Protein AF-A0A9N9C935-F1 (afdb_monomer_lite)

Secondary structure (DSSP, 8-state):
-------GGGPPPPS--TTS------------GGGS-TT------SSPPS---SSHHHHHHHHHTT---PPTT--HHHHHHHHHHS-SSGGGSTT-SHHHHHHHHHTSGGGTT--TTTTTTS-PPP----PPPPPPTTTT---THHHHHHHTT-------------TTS--TT-THHHH---TTS---HHHHHHHHHHHHH-GGGGGGS-TTPPEEEEEEEEEEETTEEEEEEEEEESSSEEEEEETTTTEEEEEEE--TT-EEEE-SSSEEEEEETTEEEEEE-TTS-HHHHHHHHHHHHHHHHTT--

Radius of gyration: 25.23 Å; chains: 1; bounding box: 83×52×58 Å

Organism: NCBI:txid144538

Foldseek 3Di:
DDDDDDDCVVPDDWDDDPPPDGDPDDPDADDDLLPDQLRHHDDDDDPRRQFDDPHDVSSSVCLQVVRGDDDPPDDPLVVVLVVLQSDNPPCSRQLHPPPVSVVSNCPRPVNPPPPPVCNVVDDDDDDDPDDDDDDDPVVPPPPPVVVVVVVVPDDDDDDDDDDDDDPPPDQLPPPCVQVPPDDPPDDDPVLVVQVVVCCVPPVLCCVVDDPRKGFPDWDWKFWDDPPDTDIWIWTDILRQKIWTHDPVVSGTPDMDGDDLPWAWADPFLFWIWIDDPVDIIIIGHPVSNVVVVRVVNVVSNCVNRVPPD

pLDDT: mean 70.43, std 21.76, range [27.31, 97.75]

Sequence (309 aa):
MHIKVTDFGTAKILGKNVDGETDDRANSFVGTAEYVSPELLKEKAACRPPFKGGNEYMTFQKIVHLDYNFPEGFPPVAKDLVKKLLVLNPAERLGAGGKAGVQQLKSHPFFDGVQWDTLWQQTAPRLLPYLPPKPHEEELRADTSIYEKKISSVSVDNGNSPVTSGLEARDPFRLESWASTDGSEKIDPVRAGKLEEQKRTSAQWLPFLLRSELILRTGPINKRKGFFSKRRLLILTDFPRLIYVDQEKMTQKGEIYWSSRMVVELKNKKHFFVHTPRKTYYFEDPNGTASDWVNKINAVLIENYGGML

InterPro domains:
  IPR000719 Protein kinase domain [PS50011] (1-111)
  IPR011009 Protein kinase-like domain superfamily [SSF56112] (1-141)
  IPR011993 PH-like domain superfamily [G3DSA:2.30.29.30] (179-307)
  IPR033931 PDK1-type, PH domain [PF14593] (204-303)
  IPR033931 PDK1-type, PH domain [cd01262] (199-305)
  IPR050236 Serine/threonine-protein kinases, AGC [PTHR24356] (1-147)

Structure (mmCIF, N/CA/C/O backbone):
data_AF-A0A9N9C935-F1
#
_entry.id   AF-A0A9N9C935-F1
#
loop_
_atom_site.group_PDB
_atom_site.id
_atom_site.type_symbol
_atom_site.label_atom_id
_atom_site.label_alt_id
_atom_site.label_comp_id
_atom_site.label_asym_id
_atom_site.label_entity_id
_atom_site.label_seq_id
_atom_site.pdbx_PDB_ins_code
_atom_site.Cartn_x
_atom_site.Cartn_y
_atom_site.Cartn_z
_atom_site.occupancy
_atom_site.B_iso_or_equiv
_atom_site.auth_seq_id
_atom_site.auth_comp_id
_atom_site.auth_asym_id
_atom_site.auth_atom_id
_atom_site.pdbx_PDB_model_num
ATOM 1 N N . MET A 1 1 ? -5.349 8.944 -18.744 1.00 64.00 1 MET A N 1
ATOM 2 C CA . MET A 1 1 ? -4.306 8.994 -17.698 1.00 64.00 1 MET A CA 1
ATOM 3 C C . MET A 1 1 ? -3.030 8.461 -18.322 1.00 64.00 1 MET A C 1
ATOM 5 O O . MET A 1 1 ? -3.101 7.427 -18.971 1.00 64.00 1 MET A O 1
ATOM 9 N N . HIS A 1 2 ? -1.902 9.148 -18.157 1.00 80.69 2 HIS A N 1
ATOM 10 C CA . HIS A 1 2 ? -0.602 8.732 -18.697 1.00 80.69 2 HIS A CA 1
ATOM 11 C C . HIS A 1 2 ? 0.468 8.877 -17.617 1.00 80.69 2 HIS A C 1
ATOM 13 O O . HIS A 1 2 ? 0.338 9.717 -16.726 1.00 80.69 2 HIS A O 1
ATOM 19 N N . ILE A 1 3 ? 1.513 8.052 -17.686 1.00 83.56 3 ILE A N 1
ATOM 20 C CA . ILE A 1 3 ? 2.593 8.045 -16.694 1.00 83.56 3 ILE A CA 1
ATOM 21 C C . ILE A 1 3 ? 3.386 9.355 -16.794 1.00 83.56 3 ILE A C 1
ATOM 23 O O . ILE A 1 3 ? 3.883 9.707 -17.862 1.00 83.56 3 ILE A O 1
ATOM 27 N N . LYS A 1 4 ? 3.541 10.050 -15.663 1.00 86.00 4 LYS A N 1
ATOM 28 C CA . LYS A 1 4 ? 4.464 11.179 -15.492 1.00 86.00 4 LYS A CA 1
ATOM 29 C C . LYS A 1 4 ? 5.555 10.757 -14.511 1.00 86.00 4 LYS A C 1
ATOM 31 O O . LYS A 1 4 ? 5.260 10.501 -13.347 1.00 86.00 4 LYS A O 1
ATOM 36 N N . VAL A 1 5 ? 6.797 10.657 -14.983 1.00 83.88 5 VAL A N 1
ATOM 37 C CA . VAL A 1 5 ? 7.963 10.368 -14.131 1.00 83.88 5 VAL A CA 1
ATOM 38 C C . VAL A 1 5 ? 8.385 11.650 -13.406 1.00 83.88 5 VAL A C 1
ATOM 40 O O . VAL A 1 5 ? 8.269 12.744 -13.956 1.00 83.88 5 VAL A O 1
ATOM 43 N N . THR A 1 6 ? 8.841 11.518 -12.164 1.00 87.94 6 THR A N 1
ATOM 44 C CA . THR A 1 6 ? 9.289 12.618 -11.298 1.00 87.94 6 THR A CA 1
ATOM 45 C C . THR A 1 6 ? 10.407 12.120 -10.370 1.00 87.94 6 THR A C 1
ATOM 47 O O . THR A 1 6 ? 10.876 10.998 -10.535 1.00 87.94 6 THR A O 1
ATOM 50 N N . ASP A 1 7 ? 10.830 12.947 -9.413 1.00 78.75 7 ASP A N 1
ATOM 51 C CA . ASP A 1 7 ? 11.930 12.693 -8.466 1.00 78.75 7 ASP A CA 1
ATOM 52 C C . ASP A 1 7 ? 13.308 12.471 -9.123 1.00 78.75 7 ASP A C 1
ATOM 54 O O . ASP A 1 7 ? 14.109 11.614 -8.756 1.00 78.75 7 ASP A O 1
ATOM 58 N N . PHE A 1 8 ? 13.627 13.325 -10.098 1.00 85.56 8 PHE A N 1
ATOM 59 C CA . PHE A 1 8 ? 14.954 13.385 -10.718 1.00 85.56 8 PHE A CA 1
ATOM 60 C C . PHE A 1 8 ? 16.052 13.954 -9.790 1.00 85.56 8 PHE A C 1
ATOM 62 O O . PHE A 1 8 ? 17.179 14.147 -10.237 1.00 85.56 8 PHE A O 1
ATOM 69 N N . GLY A 1 9 ? 15.767 14.206 -8.504 1.00 79.75 9 GLY A N 1
ATOM 70 C CA . GLY A 1 9 ? 16.729 14.762 -7.540 1.00 79.75 9 GLY A CA 1
ATOM 71 C C . GLY A 1 9 ? 17.922 13.845 -7.238 1.00 79.75 9 GLY A C 1
ATOM 72 O O . GLY A 1 9 ? 18.938 14.306 -6.728 1.00 79.75 9 GLY A O 1
ATOM 73 N N . THR A 1 10 ? 17.814 12.562 -7.589 1.00 76.12 10 THR A N 1
ATOM 74 C CA . THR A 1 10 ? 18.883 11.553 -7.485 1.00 76.12 10 THR A CA 1
ATOM 75 C C . THR A 1 10 ? 19.401 11.074 -8.850 1.00 76.12 10 THR A C 1
ATOM 77 O O . THR A 1 10 ? 20.227 10.164 -8.914 1.00 76.12 10 THR A O 1
ATOM 80 N N . ALA A 1 11 ? 18.943 11.672 -9.957 1.00 80.38 11 ALA A N 1
ATOM 81 C CA . ALA A 1 11 ? 19.301 11.237 -11.304 1.00 80.38 11 ALA A CA 1
ATOM 82 C C . ALA A 1 11 ? 20.751 11.603 -11.676 1.00 80.38 11 ALA A C 1
ATOM 84 O O . ALA A 1 11 ? 21.210 12.726 -11.463 1.00 80.38 11 ALA A O 1
ATOM 85 N N . LYS A 1 12 ? 21.461 10.661 -12.308 1.00 77.06 12 LYS A N 1
ATOM 86 C CA . LYS A 1 12 ? 22.813 10.857 -12.847 1.00 77.06 12 LYS A CA 1
ATOM 87 C C . LYS A 1 12 ? 22.746 11.109 -14.354 1.00 77.06 12 LYS A C 1
ATOM 89 O O . LYS A 1 12 ? 22.195 10.303 -15.099 1.00 77.06 12 LYS A O 1
ATOM 94 N N . ILE A 1 13 ? 23.366 12.199 -14.806 1.00 81.69 13 ILE A N 1
ATOM 95 C CA . ILE A 1 13 ? 23.695 12.406 -16.221 1.00 81.69 13 ILE A CA 1
ATOM 96 C C . ILE A 1 13 ? 25.025 11.688 -16.494 1.00 81.69 13 ILE A C 1
ATOM 98 O O . ILE A 1 13 ? 26.020 11.957 -15.816 1.00 81.69 13 ILE A O 1
ATOM 102 N N . LEU A 1 14 ? 25.027 10.766 -17.457 1.00 72.50 14 LEU A N 1
ATOM 103 C CA . LEU A 1 14 ? 26.225 10.079 -17.956 1.00 72.50 14 LEU A CA 1
ATOM 104 C C . LEU A 1 14 ? 26.856 10.885 -19.108 1.00 72.50 14 LEU A C 1
ATOM 106 O O . LEU A 1 14 ? 26.171 11.675 -19.760 1.00 72.50 14 LEU A O 1
ATOM 110 N N . GLY A 1 15 ? 28.153 10.693 -19.367 1.00 63.38 15 GLY A N 1
ATOM 111 C CA . GLY A 1 15 ? 28.832 11.297 -20.526 1.00 63.38 15 GLY A CA 1
ATOM 112 C C . GLY A 1 15 ? 29.252 12.772 -20.391 1.00 63.38 15 GLY A C 1
ATOM 113 O O . GLY A 1 15 ? 29.251 13.495 -21.385 1.00 63.38 15 GLY A O 1
ATOM 114 N N . LYS A 1 16 ? 29.623 13.236 -19.187 1.00 51.19 16 LYS A N 1
ATOM 115 C CA . LYS A 1 16 ? 30.308 14.532 -18.979 1.00 51.19 16 LYS A CA 1
ATOM 116 C C . LYS A 1 16 ? 31.462 14.448 -17.966 1.00 51.19 16 LYS A C 1
ATOM 118 O O . LYS A 1 16 ? 31.410 15.054 -16.900 1.00 51.19 16 LYS A O 1
ATOM 123 N N . ASN A 1 17 ? 32.517 13.738 -18.355 1.00 47.00 17 ASN A N 1
ATOM 124 C CA . ASN A 1 17 ? 33.879 14.006 -17.881 1.00 47.00 17 ASN A CA 1
ATOM 125 C C . ASN A 1 17 ? 34.589 14.887 -18.928 1.00 47.00 17 ASN A C 1
ATOM 127 O O . ASN A 1 17 ? 34.182 14.897 -20.092 1.00 47.00 17 ASN A O 1
ATOM 131 N N . VAL A 1 18 ? 35.608 15.654 -18.532 1.00 52.72 18 VAL A N 1
ATOM 132 C CA . VAL A 1 18 ? 36.311 16.588 -19.441 1.00 52.72 18 VAL A CA 1
ATOM 133 C C . VAL A 1 18 ? 37.269 15.841 -20.383 1.00 52.72 18 VAL A C 1
ATOM 135 O O . VAL A 1 18 ? 37.577 16.318 -21.471 1.00 52.72 18 VAL A O 1
ATOM 138 N N . ASP A 1 19 ? 37.667 14.633 -19.990 1.00 51.72 19 ASP A N 1
ATOM 139 C CA . ASP A 1 19 ? 38.859 13.933 -20.479 1.00 51.72 19 ASP A CA 1
ATOM 140 C C . ASP A 1 19 ? 38.551 12.808 -21.491 1.00 51.72 19 ASP A C 1
ATOM 142 O O . ASP A 1 19 ? 39.416 12.010 -21.840 1.00 51.72 19 ASP A O 1
ATOM 146 N N . GLY A 1 20 ? 37.309 12.740 -21.983 1.00 48.66 20 GLY A N 1
ATOM 147 C CA . GLY A 1 20 ? 36.904 11.876 -23.102 1.00 48.66 20 GLY A CA 1
ATOM 148 C C . GLY A 1 20 ? 36.463 10.447 -22.755 1.00 48.66 20 GLY A C 1
ATOM 149 O O . GLY A 1 20 ? 35.819 9.812 -23.590 1.00 48.66 20 GLY A O 1
ATOM 150 N N . GLU A 1 21 ? 36.723 9.941 -21.546 1.00 47.44 21 GLU A N 1
ATOM 151 C CA . GLU A 1 21 ? 36.195 8.635 -21.120 1.00 47.44 21 GLU A CA 1
ATOM 152 C C . GLU A 1 21 ? 34.687 8.678 -20.816 1.00 47.44 21 GLU A C 1
ATOM 154 O O . GLU A 1 21 ? 34.184 9.533 -20.078 1.00 47.44 21 GLU A O 1
ATOM 159 N N . THR A 1 22 ? 33.960 7.703 -21.366 1.00 53.00 22 THR A N 1
ATOM 160 C CA . THR A 1 22 ? 32.529 7.485 -21.120 1.00 53.00 22 THR A CA 1
ATOM 161 C C . THR A 1 22 ? 32.328 6.663 -19.848 1.00 53.00 22 THR A C 1
ATOM 163 O O . THR A 1 22 ? 32.215 5.441 -19.879 1.00 53.00 22 THR A O 1
ATOM 166 N N . ASP A 1 23 ? 32.280 7.345 -18.701 1.00 54.66 23 ASP A N 1
ATOM 167 C CA . ASP A 1 23 ? 31.875 6.707 -17.446 1.00 54.66 23 ASP A CA 1
ATOM 168 C C . ASP A 1 23 ? 30.363 6.417 -17.452 1.00 54.66 23 ASP A C 1
ATOM 170 O O . ASP A 1 23 ? 29.535 7.296 -17.191 1.00 54.66 23 ASP A O 1
ATOM 174 N N . ASP A 1 24 ? 30.021 5.166 -17.767 1.00 59.66 24 ASP A N 1
ATOM 175 C CA . ASP A 1 24 ? 28.665 4.606 -17.698 1.00 59.66 24 ASP A CA 1
ATOM 176 C C . ASP A 1 24 ? 28.237 4.230 -16.260 1.00 59.66 24 ASP A C 1
ATOM 178 O O . ASP A 1 24 ? 27.140 3.700 -16.054 1.00 59.66 24 ASP A O 1
ATOM 182 N N . ARG A 1 25 ? 29.079 4.462 -15.239 1.00 58.28 25 ARG A N 1
ATOM 183 C CA . ARG A 1 25 ? 28.806 4.080 -13.844 1.00 58.28 25 ARG A CA 1
ATOM 184 C C . ARG A 1 25 ? 28.337 5.263 -12.993 1.00 58.28 25 ARG A C 1
ATOM 186 O O . ARG A 1 25 ? 28.547 6.440 -13.279 1.00 58.28 25 ARG A O 1
ATOM 193 N N . ALA A 1 26 ? 27.670 4.927 -11.892 1.00 58.31 26 ALA A N 1
ATOM 194 C CA . ALA A 1 26 ? 27.223 5.882 -10.887 1.00 58.31 26 ALA A CA 1
ATOM 195 C C . ALA A 1 26 ? 27.597 5.368 -9.492 1.00 58.31 26 ALA A C 1
ATOM 197 O O . ALA A 1 26 ? 26.970 4.455 -8.968 1.00 58.31 26 ALA A O 1
ATOM 198 N N . ASN A 1 27 ? 28.604 5.984 -8.870 1.00 60.34 27 ASN A N 1
ATOM 199 C CA . ASN A 1 27 ? 29.115 5.584 -7.551 1.00 60.34 27 ASN A CA 1
ATOM 200 C C . ASN A 1 27 ? 28.306 6.190 -6.378 1.00 60.34 27 ASN A C 1
ATOM 202 O O . ASN A 1 27 ? 28.817 6.334 -5.269 1.00 60.34 27 ASN A O 1
ATOM 206 N N . SER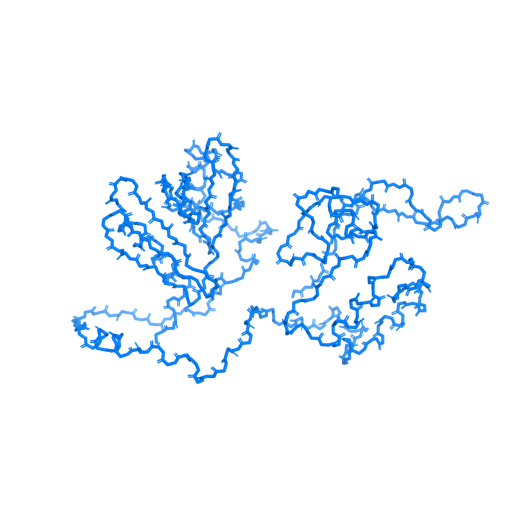 A 1 28 ? 27.062 6.613 -6.623 1.00 50.75 28 SER A N 1
ATOM 207 C CA . SER A 1 28 ? 26.226 7.350 -5.667 1.00 50.75 28 SER A CA 1
ATOM 208 C C . SER A 1 28 ? 25.223 6.428 -4.975 1.00 50.75 28 SER A C 1
ATOM 210 O O . SER A 1 28 ? 24.402 5.790 -5.628 1.00 50.75 28 SER A O 1
ATOM 212 N N . PHE A 1 29 ? 25.253 6.391 -3.642 1.00 49.84 29 PHE A N 1
ATOM 213 C CA . PHE A 1 29 ? 24.383 5.538 -2.828 1.00 49.84 29 PHE A CA 1
ATOM 214 C C . PHE A 1 29 ? 22.972 6.155 -2.688 1.00 49.84 29 PHE A C 1
ATOM 216 O O . PHE A 1 29 ? 22.660 6.790 -1.682 1.00 49.84 29 PHE A O 1
ATOM 223 N N . VAL A 1 30 ? 22.121 5.988 -3.711 1.00 49.84 30 VAL A N 1
ATOM 224 C CA . VAL A 1 30 ? 20.739 6.519 -3.782 1.00 49.84 30 VAL A CA 1
ATOM 225 C C . VAL A 1 30 ? 19.736 5.473 -4.301 1.00 49.84 30 VAL A C 1
ATOM 227 O O . VAL A 1 30 ? 20.062 4.700 -5.198 1.00 49.84 30 VAL A O 1
ATOM 230 N N . GLY A 1 31 ? 18.518 5.411 -3.739 1.00 52.66 31 GLY A N 1
ATOM 231 C CA . GLY A 1 31 ? 17.487 4.457 -4.182 1.00 52.66 31 GLY A CA 1
ATOM 232 C C . GLY A 1 31 ? 16.379 4.139 -3.164 1.00 52.66 31 GLY A C 1
ATOM 233 O O . GLY A 1 31 ? 16.167 4.859 -2.191 1.00 52.66 31 GLY A O 1
ATOM 234 N N . THR A 1 32 ? 15.636 3.053 -3.416 1.00 48.22 32 THR A N 1
ATOM 235 C CA . THR A 1 32 ? 14.612 2.467 -2.525 1.00 48.22 32 THR A CA 1
ATOM 236 C C . THR A 1 32 ? 14.599 0.941 -2.695 1.00 48.22 32 THR A C 1
ATOM 238 O O . THR A 1 32 ? 14.311 0.473 -3.790 1.00 48.22 32 THR A O 1
ATOM 241 N N . ALA A 1 33 ? 14.894 0.163 -1.637 1.00 45.06 33 ALA A N 1
ATOM 242 C CA . ALA A 1 33 ? 15.376 -1.240 -1.700 1.00 45.06 33 ALA A CA 1
ATOM 243 C C . ALA A 1 33 ? 14.533 -2.183 -2.551 1.00 45.06 33 ALA A C 1
ATOM 245 O O . ALA A 1 33 ? 15.029 -3.134 -3.141 1.00 45.06 33 ALA A O 1
ATOM 246 N N . GLU A 1 34 ? 13.231 -1.926 -2.562 1.00 47.03 34 GLU A N 1
ATOM 247 C CA . GLU A 1 34 ? 12.233 -2.720 -3.266 1.00 47.03 34 GLU A CA 1
ATOM 248 C C . GLU A 1 34 ? 12.414 -2.664 -4.798 1.00 47.03 34 GLU A C 1
ATOM 250 O O . GLU A 1 34 ? 11.826 -3.480 -5.506 1.00 47.03 34 GLU A O 1
ATOM 255 N N . TYR A 1 35 ? 13.271 -1.749 -5.278 1.00 56.75 35 TYR A N 1
ATOM 256 C CA . TYR A 1 35 ? 13.535 -1.428 -6.680 1.00 56.75 35 TYR A CA 1
ATOM 257 C C . TYR A 1 35 ? 15.025 -1.203 -7.022 1.00 56.75 35 TYR A C 1
ATOM 259 O O . TYR A 1 35 ? 15.304 -0.749 -8.130 1.00 56.75 35 TYR A O 1
ATOM 267 N N . VAL A 1 36 ? 15.987 -1.481 -6.125 1.00 45.56 36 VAL A N 1
ATOM 268 C CA . VAL A 1 36 ? 17.427 -1.295 -6.434 1.00 45.56 36 VAL A CA 1
ATOM 269 C C . VAL A 1 36 ? 18.114 -2.613 -6.793 1.00 45.56 36 VAL A C 1
ATOM 271 O O . VAL A 1 36 ? 17.708 -3.690 -6.357 1.00 45.56 36 VAL A O 1
ATOM 274 N N . SER A 1 37 ? 19.187 -2.504 -7.581 1.00 46.22 37 SER A N 1
ATOM 275 C CA . SER A 1 37 ? 20.250 -3.513 -7.687 1.00 46.22 37 SER A CA 1
ATOM 276 C C . SER A 1 37 ? 20.795 -3.909 -6.287 1.00 46.22 37 SER A C 1
ATOM 278 O O . SER A 1 37 ? 20.522 -3.192 -5.318 1.00 46.22 37 SER A O 1
ATOM 280 N N . PRO A 1 38 ? 21.532 -5.037 -6.149 1.00 43.84 38 PRO A N 1
ATOM 281 C CA . PRO A 1 38 ? 21.911 -5.665 -4.865 1.00 43.84 38 PRO A CA 1
ATOM 282 C C . PRO A 1 38 ? 22.494 -4.781 -3.742 1.00 43.84 38 PRO A C 1
ATOM 284 O O . PRO A 1 38 ? 22.525 -5.206 -2.588 1.00 43.84 38 PRO A O 1
ATOM 287 N N . GLU A 1 39 ? 22.952 -3.580 -4.070 1.00 39.09 39 GLU A N 1
ATOM 288 C CA . GLU A 1 39 ? 23.698 -2.643 -3.240 1.00 39.09 39 GLU A CA 1
ATOM 289 C C . GLU A 1 39 ? 22.885 -1.642 -2.374 1.00 39.09 39 GLU A C 1
ATOM 291 O O . GLU A 1 39 ? 23.500 -1.026 -1.502 1.00 39.09 39 GLU A O 1
ATOM 296 N N . LEU A 1 40 ? 21.555 -1.448 -2.533 1.00 37.75 40 LEU A N 1
ATOM 297 C CA . LEU A 1 40 ? 20.834 -0.332 -1.844 1.00 37.75 40 LEU A CA 1
ATOM 298 C C . LEU A 1 40 ? 19.422 -0.520 -1.211 1.00 37.75 40 LEU A C 1
ATOM 300 O O . LEU A 1 40 ? 18.737 -1.520 -1.403 1.00 37.75 40 LEU A O 1
ATOM 304 N N . LEU A 1 41 ? 19.016 0.476 -0.392 1.00 42.41 41 LEU A N 1
ATOM 305 C CA . LEU A 1 41 ? 17.900 0.471 0.595 1.00 42.41 41 LEU A CA 1
ATOM 306 C C . LEU A 1 41 ? 16.838 1.574 0.306 1.00 42.41 41 LEU A C 1
ATOM 308 O O . LEU A 1 41 ? 17.108 2.416 -0.535 1.00 42.41 41 LEU A O 1
ATOM 312 N N . LYS A 1 42 ? 15.601 1.682 0.862 1.00 39.53 42 LYS A N 1
ATOM 313 C CA . LYS A 1 42 ? 14.908 1.032 2.012 1.00 39.53 42 LYS A CA 1
ATOM 314 C C . LYS A 1 42 ? 13.516 0.369 1.735 1.00 39.53 42 LYS A C 1
ATOM 316 O O . LYS A 1 42 ? 13.442 -0.853 1.764 1.00 39.53 42 LYS A O 1
ATOM 321 N N . GLU A 1 43 ? 12.410 1.111 1.537 1.00 51.94 43 GLU A N 1
ATOM 322 C CA . GLU A 1 43 ? 10.990 0.628 1.425 1.00 51.94 43 GLU A CA 1
ATOM 323 C C . GLU A 1 43 ? 10.095 1.702 0.726 1.00 51.94 43 GLU A C 1
ATOM 325 O O . GLU A 1 43 ? 10.528 2.849 0.721 1.00 51.94 43 GLU A O 1
ATOM 330 N N . LYS A 1 44 ? 8.878 1.514 0.153 1.00 40.06 44 LYS A N 1
ATOM 331 C CA . LYS A 1 44 ? 7.815 0.452 0.141 1.00 40.06 44 LYS A CA 1
ATOM 332 C C . LYS A 1 44 ? 6.936 0.572 -1.175 1.00 40.06 44 LYS A C 1
ATOM 334 O O . LYS A 1 44 ? 7.362 1.340 -2.029 1.00 40.06 44 LYS A O 1
ATOM 339 N N . ALA A 1 45 ? 5.741 0.010 -1.512 1.00 31.39 45 ALA A N 1
ATOM 340 C CA . ALA A 1 45 ? 4.723 -0.948 -0.988 1.00 31.39 45 ALA A CA 1
ATOM 341 C C . ALA A 1 45 ? 3.731 -1.465 -2.115 1.00 31.39 45 ALA A C 1
ATOM 343 O O . ALA A 1 45 ? 3.950 -1.249 -3.303 1.00 31.39 45 ALA A O 1
ATOM 344 N N . ALA A 1 46 ? 2.571 -2.044 -1.715 1.00 33.00 46 ALA A N 1
ATOM 345 C CA . ALA A 1 46 ? 1.344 -2.421 -2.472 1.00 33.00 46 ALA A CA 1
ATOM 346 C C . ALA A 1 46 ? 1.428 -3.611 -3.450 1.00 33.00 46 ALA A C 1
ATOM 348 O O . ALA A 1 46 ? 0.730 -4.608 -3.242 1.00 33.00 46 ALA A O 1
ATOM 349 N N . CYS A 1 47 ? 2.327 -3.578 -4.431 1.00 46.31 47 CYS A N 1
ATOM 350 C CA . CYS A 1 47 ? 2.922 -4.834 -4.880 1.00 46.31 47 CYS A CA 1
ATOM 351 C C . CYS A 1 47 ? 3.885 -5.275 -3.773 1.00 46.31 47 CYS A C 1
ATOM 353 O O . CYS A 1 47 ? 4.583 -4.446 -3.190 1.00 46.31 47 CYS A O 1
ATOM 355 N N . ARG A 1 48 ? 3.941 -6.570 -3.442 1.00 53.06 48 ARG A N 1
ATOM 356 C CA . ARG A 1 48 ? 5.118 -7.051 -2.708 1.00 53.06 48 ARG A CA 1
ATOM 357 C C . ARG A 1 48 ? 6.269 -7.080 -3.713 1.00 53.06 48 ARG A C 1
ATOM 359 O O . ARG A 1 48 ? 6.097 -7.734 -4.742 1.00 53.06 48 ARG A O 1
ATOM 366 N N . PRO A 1 49 ? 7.398 -6.403 -3.454 1.00 66.31 49 PRO A N 1
ATOM 367 C CA . PRO A 1 49 ? 8.561 -6.546 -4.314 1.00 66.31 49 PRO A CA 1
ATOM 368 C C . PRO A 1 49 ? 9.054 -7.997 -4.286 1.00 66.31 49 PRO A C 1
ATOM 370 O O . PRO A 1 49 ? 8.790 -8.710 -3.309 1.00 66.31 49 PRO A O 1
ATOM 373 N N . PRO A 1 50 ? 9.805 -8.430 -5.314 1.00 74.38 50 PRO A N 1
ATOM 374 C CA . PRO A 1 50 ? 10.425 -9.754 -5.334 1.00 74.38 50 PRO A CA 1
ATOM 375 C C . PRO A 1 50 ? 11.272 -9.999 -4.074 1.00 74.38 50 PRO A C 1
ATOM 377 O O . PRO A 1 50 ? 11.180 -11.058 -3.453 1.00 74.38 50 PRO A O 1
ATOM 380 N N . PHE A 1 51 ? 12.027 -8.987 -3.640 1.00 72.56 51 PHE A N 1
ATOM 381 C CA . PHE A 1 51 ? 12.933 -9.076 -2.501 1.00 72.56 51 PHE A CA 1
ATOM 382 C C . PHE A 1 51 ? 12.353 -8.343 -1.287 1.00 72.56 51 PHE A C 1
ATOM 384 O O . PHE A 1 51 ? 12.215 -7.119 -1.271 1.00 72.56 51 PHE A O 1
ATOM 391 N N . LYS A 1 52 ? 11.992 -9.102 -0.245 1.00 72.75 52 LYS A N 1
ATOM 392 C CA . LYS A 1 52 ? 11.436 -8.555 1.000 1.00 72.75 52 LYS A CA 1
ATOM 393 C C . LYS A 1 52 ? 11.893 -9.357 2.218 1.00 72.75 52 LYS A C 1
ATOM 395 O O . LYS A 1 52 ? 11.407 -10.460 2.466 1.00 72.75 52 LYS A O 1
ATOM 400 N N . GLY A 1 53 ? 12.835 -8.800 2.975 1.00 60.16 53 GLY A N 1
ATOM 401 C CA . GLY A 1 53 ? 13.273 -9.327 4.267 1.00 60.16 53 GLY A CA 1
ATOM 402 C C . GLY A 1 53 ? 12.448 -8.797 5.444 1.00 60.16 53 GLY A C 1
ATOM 403 O O . GLY A 1 53 ? 11.619 -7.899 5.291 1.00 60.16 53 GLY A O 1
ATOM 404 N N . GLY A 1 54 ? 12.708 -9.329 6.644 1.00 56.34 54 GLY A N 1
ATOM 405 C CA . GLY A 1 54 ? 12.168 -8.782 7.900 1.00 56.34 54 GLY A CA 1
ATOM 406 C C . GLY A 1 54 ? 12.821 -7.458 8.328 1.00 56.34 54 GLY A C 1
ATOM 407 O O . GLY A 1 54 ? 12.278 -6.745 9.169 1.00 56.34 54 GLY A O 1
ATOM 408 N N . ASN A 1 55 ? 13.971 -7.132 7.737 1.00 56.12 55 ASN A N 1
ATOM 409 C CA . ASN A 1 55 ? 14.691 -5.869 7.848 1.00 56.12 55 ASN A CA 1
ATOM 410 C C . ASN A 1 55 ? 15.466 -5.601 6.536 1.00 56.12 55 ASN A C 1
ATOM 412 O O . ASN A 1 55 ? 15.336 -6.340 5.554 1.00 56.12 55 ASN A O 1
ATOM 416 N N . GLU A 1 56 ? 16.270 -4.540 6.520 1.00 54.19 56 GLU A N 1
ATOM 417 C CA . GLU A 1 56 ? 17.087 -4.127 5.371 1.00 54.19 56 GLU A CA 1
ATOM 418 C C . GLU A 1 56 ? 18.144 -5.170 4.989 1.00 54.19 56 GLU A C 1
ATOM 420 O O . GLU A 1 56 ? 18.179 -5.606 3.843 1.00 54.19 56 GLU A O 1
ATOM 425 N N . TYR A 1 57 ? 18.920 -5.664 5.956 1.00 56.09 57 TYR A N 1
ATOM 426 C CA . TYR A 1 57 ? 19.951 -6.685 5.738 1.00 56.09 57 TYR A CA 1
ATOM 427 C C . TYR A 1 57 ? 19.387 -7.995 5.152 1.00 56.09 57 TYR A C 1
ATOM 429 O O . TYR A 1 57 ? 19.922 -8.539 4.190 1.00 56.09 57 TYR A O 1
ATOM 437 N N . MET A 1 58 ? 18.242 -8.465 5.651 1.00 52.91 58 MET A N 1
ATOM 438 C CA . MET A 1 58 ? 17.529 -9.619 5.086 1.00 52.91 58 MET A CA 1
ATOM 439 C C . MET A 1 58 ? 16.922 -9.332 3.705 1.00 52.91 58 MET A C 1
ATOM 441 O O . MET A 1 58 ? 16.618 -10.265 2.966 1.00 52.91 58 MET A O 1
ATOM 445 N N . THR A 1 59 ? 16.699 -8.062 3.352 1.00 62.03 59 THR A N 1
ATOM 446 C CA . THR A 1 59 ? 16.285 -7.679 1.996 1.00 62.03 59 THR A CA 1
ATOM 447 C C . THR A 1 59 ? 17.494 -7.726 1.060 1.00 62.03 59 THR A C 1
ATOM 449 O O . THR A 1 59 ? 17.405 -8.372 0.024 1.00 62.03 59 THR A O 1
ATOM 452 N N . PHE A 1 60 ? 18.651 -7.191 1.469 1.00 62.69 60 PHE A N 1
ATOM 453 C CA . PHE A 1 60 ? 19.921 -7.336 0.743 1.00 62.69 60 PHE A CA 1
ATOM 454 C C . PHE A 1 60 ? 20.301 -8.784 0.469 1.00 62.69 60 PHE A C 1
ATOM 456 O O . PHE A 1 60 ? 20.556 -9.137 -0.678 1.00 62.69 60 PHE A O 1
ATOM 463 N N . GLN A 1 61 ? 20.301 -9.640 1.497 1.00 62.25 61 GLN A N 1
ATOM 464 C CA . GLN A 1 61 ? 20.634 -11.054 1.322 1.00 62.25 61 GLN A CA 1
ATOM 465 C C . GLN A 1 61 ? 19.741 -11.708 0.261 1.00 62.25 61 GLN A C 1
ATOM 467 O O . GLN A 1 61 ? 20.240 -12.497 -0.536 1.00 62.25 61 GLN A O 1
ATOM 472 N N . LYS A 1 62 ? 18.459 -11.328 0.185 1.00 71.12 62 LYS A N 1
ATOM 473 C CA . LYS A 1 62 ? 17.551 -11.796 -0.865 1.00 71.12 62 LYS A CA 1
ATOM 474 C C . LYS A 1 62 ? 17.901 -11.272 -2.260 1.00 71.12 62 LYS A C 1
ATOM 476 O O . LYS A 1 62 ? 17.862 -12.064 -3.191 1.00 71.12 62 LYS A O 1
ATOM 481 N N . ILE A 1 63 ? 18.266 -9.996 -2.422 1.00 72.62 63 ILE A N 1
ATOM 482 C CA . ILE A 1 63 ? 18.651 -9.457 -3.742 1.00 72.62 63 ILE A CA 1
ATOM 483 C C . ILE A 1 63 ? 19.971 -10.097 -4.217 1.00 72.62 63 ILE A C 1
ATOM 485 O O . ILE A 1 63 ? 20.042 -10.581 -5.342 1.00 72.62 63 ILE A O 1
ATOM 489 N N . VAL A 1 64 ? 20.988 -10.176 -3.346 1.00 72.00 64 VAL A N 1
ATOM 490 C CA . VAL A 1 64 ? 22.319 -10.745 -3.654 1.00 72.00 64 VAL A CA 1
ATOM 491 C C . VAL A 1 64 ? 22.245 -12.225 -4.050 1.00 72.00 64 VAL A C 1
ATOM 493 O O . VAL A 1 64 ? 22.913 -12.633 -4.995 1.00 72.00 64 VAL A O 1
ATOM 496 N N . HIS A 1 65 ? 21.421 -13.029 -3.368 1.00 74.81 65 HIS A N 1
ATOM 497 C CA . HIS A 1 65 ? 21.237 -14.455 -3.685 1.00 74.81 65 HIS A CA 1
ATOM 498 C C . HIS A 1 65 ? 20.100 -14.718 -4.689 1.00 74.81 65 HIS A C 1
ATOM 500 O O . HIS A 1 65 ? 19.777 -15.874 -4.953 1.00 74.81 65 HIS A O 1
ATOM 506 N N . LEU A 1 66 ? 19.472 -13.665 -5.225 1.00 78.62 66 LEU A N 1
ATOM 507 C CA . LEU A 1 66 ? 18.311 -13.736 -6.117 1.00 78.62 66 LEU A CA 1
ATOM 508 C C . LEU A 1 66 ? 17.120 -14.556 -5.547 1.00 78.62 66 LEU A C 1
ATOM 510 O O . LEU A 1 66 ? 16.348 -15.163 -6.288 1.00 78.62 66 LEU A O 1
ATOM 514 N N . ASP A 1 67 ? 16.932 -14.543 -4.223 1.00 80.06 67 ASP A N 1
ATOM 515 C CA . ASP A 1 67 ? 15.847 -15.233 -3.508 1.00 80.06 67 ASP A CA 1
ATOM 516 C C . ASP A 1 67 ? 14.542 -14.418 -3.546 1.00 80.06 67 ASP A C 1
ATOM 518 O O . ASP A 1 67 ? 14.216 -13.625 -2.648 1.00 80.06 67 ASP A O 1
ATOM 522 N N . TYR A 1 68 ? 13.774 -14.671 -4.605 1.00 85.06 68 TYR A N 1
ATOM 523 C CA . TYR A 1 68 ? 12.382 -14.269 -4.756 1.00 85.06 68 TYR A CA 1
ATOM 524 C C . TYR A 1 68 ? 11.523 -15.433 -5.260 1.00 85.06 68 TYR A C 1
ATOM 526 O O . TYR A 1 68 ? 12.007 -16.378 -5.877 1.00 85.06 68 TYR A O 1
ATOM 534 N N . ASN A 1 69 ? 10.217 -15.359 -5.003 1.00 82.38 69 ASN A N 1
ATOM 535 C CA . ASN A 1 69 ? 9.255 -16.371 -5.427 1.00 82.38 69 ASN A CA 1
ATOM 536 C C . ASN A 1 69 ? 8.036 -15.712 -6.079 1.00 82.38 69 ASN A C 1
ATOM 538 O O . ASN A 1 69 ? 7.529 -14.698 -5.597 1.00 82.38 69 ASN A O 1
ATOM 542 N N . PHE A 1 70 ? 7.550 -16.312 -7.165 1.00 79.31 70 PHE A N 1
ATOM 543 C CA . PHE A 1 70 ? 6.308 -15.899 -7.816 1.00 79.31 70 PHE A CA 1
ATOM 544 C C . PHE A 1 70 ? 5.099 -16.489 -7.073 1.00 79.31 70 PHE A C 1
ATOM 546 O O . PHE A 1 70 ? 5.167 -17.651 -6.666 1.00 79.31 70 PHE A O 1
ATOM 553 N N . PRO A 1 71 ? 3.988 -15.747 -6.919 1.00 77.94 71 PRO A N 1
ATOM 554 C CA . PRO A 1 71 ? 2.757 -16.307 -6.382 1.00 77.94 71 PRO A CA 1
ATOM 555 C C . PRO A 1 71 ? 2.131 -17.317 -7.355 1.00 77.94 71 PRO A C 1
ATOM 557 O O . PRO A 1 71 ? 2.414 -17.330 -8.557 1.00 77.94 71 PRO A O 1
ATOM 560 N N . GLU A 1 72 ? 1.235 -18.141 -6.826 1.00 75.62 72 GLU A N 1
ATOM 561 C CA . GLU A 1 72 ? 0.355 -18.989 -7.625 1.00 75.62 72 GLU A CA 1
ATOM 562 C C . GLU A 1 72 ? -0.515 -18.142 -8.573 1.00 75.62 72 GLU A C 1
ATOM 564 O O . GLU A 1 72 ? -0.892 -17.013 -8.251 1.00 75.62 72 GLU A O 1
ATOM 569 N N . GLY A 1 73 ? -0.781 -18.656 -9.777 1.00 74.38 73 GLY A N 1
ATOM 570 C CA . GLY A 1 73 ? -1.521 -17.935 -10.820 1.00 74.38 73 GLY A CA 1
ATOM 571 C C . GLY A 1 73 ? -0.768 -16.782 -11.506 1.00 74.38 73 GLY A C 1
ATOM 572 O O . GLY A 1 73 ? -1.357 -16.108 -12.348 1.00 74.38 73 GLY A O 1
ATOM 573 N N . PHE A 1 74 ? 0.515 -16.533 -11.200 1.00 78.25 74 PHE A N 1
ATOM 574 C CA . PHE A 1 74 ? 1.280 -15.470 -11.869 1.00 78.25 74 PHE A CA 1
ATOM 575 C C . PHE A 1 74 ? 1.428 -15.750 -13.384 1.00 78.25 74 PHE A C 1
ATOM 577 O O . PHE A 1 74 ? 1.944 -16.818 -13.735 1.00 78.25 74 PHE A O 1
ATOM 584 N N . PRO A 1 75 ? 1.033 -14.826 -14.290 1.00 81.31 75 PRO A N 1
ATOM 585 C CA . PRO A 1 75 ? 0.978 -15.101 -15.728 1.00 81.31 75 PRO A CA 1
ATOM 586 C C . PRO A 1 75 ? 2.331 -15.547 -16.312 1.00 81.31 75 PRO A C 1
ATOM 588 O O . PRO A 1 75 ? 3.343 -14.888 -16.057 1.00 81.31 75 PRO A O 1
ATOM 591 N N . PRO A 1 76 ? 2.391 -16.620 -17.126 1.00 88.56 76 PRO A N 1
ATOM 592 C CA . PRO A 1 76 ? 3.658 -17.219 -17.554 1.00 88.56 76 PRO A CA 1
ATOM 593 C C . PRO A 1 76 ? 4.517 -16.273 -18.405 1.00 88.56 76 PRO A C 1
ATOM 595 O O . PRO A 1 76 ? 5.726 -16.199 -18.203 1.00 88.56 76 PRO A O 1
ATOM 598 N N . VAL A 1 77 ? 3.901 -15.480 -19.286 1.00 90.69 77 VAL A N 1
ATOM 599 C CA . VAL A 1 77 ? 4.606 -14.498 -20.131 1.00 90.69 77 VAL A CA 1
ATOM 600 C C . VAL A 1 77 ? 5.184 -13.341 -19.298 1.00 90.69 77 VAL A C 1
ATOM 602 O O . VAL A 1 77 ? 6.296 -12.878 -19.549 1.00 90.69 77 VAL A O 1
ATOM 605 N N . ALA A 1 78 ? 4.477 -12.917 -18.244 1.00 85.50 78 ALA A N 1
ATOM 606 C CA . ALA A 1 78 ? 4.997 -11.945 -17.281 1.00 85.50 78 ALA A CA 1
ATOM 607 C C . ALA A 1 78 ? 6.118 -12.548 -16.413 1.00 85.50 78 ALA A C 1
ATOM 609 O O . ALA A 1 78 ? 7.081 -11.863 -16.074 1.00 85.50 78 ALA A O 1
ATOM 610 N N . LYS A 1 79 ? 6.014 -13.839 -16.062 1.00 87.75 79 LYS A N 1
ATOM 611 C CA . LYS A 1 79 ? 7.018 -14.586 -15.284 1.00 87.75 79 LYS A CA 1
ATOM 612 C C . LYS A 1 79 ? 8.359 -14.637 -16.015 1.00 87.75 79 LYS A C 1
ATOM 614 O O . LYS A 1 79 ? 9.405 -14.465 -15.396 1.00 87.75 79 LYS A O 1
ATOM 619 N N . ASP A 1 80 ? 8.304 -14.847 -17.326 1.00 94.69 80 ASP A N 1
ATOM 620 C CA . ASP A 1 80 ? 9.455 -14.846 -18.226 1.00 94.69 80 ASP A CA 1
ATOM 621 C C . ASP A 1 80 ? 10.099 -13.451 -18.339 1.00 94.69 80 ASP A C 1
ATOM 623 O O . ASP A 1 80 ? 11.304 -13.314 -18.129 1.00 94.69 80 ASP A O 1
ATOM 627 N N . LEU A 1 81 ? 9.295 -12.392 -18.528 1.00 94.19 81 LEU A N 1
ATOM 628 C CA . LEU A 1 81 ? 9.795 -11.008 -18.527 1.00 94.19 81 LEU A CA 1
ATOM 629 C C . LEU A 1 81 ? 10.515 -10.659 -17.214 1.00 94.19 81 LEU A C 1
ATOM 631 O O . LEU A 1 81 ? 11.638 -10.161 -17.233 1.00 94.19 81 LEU A O 1
ATOM 635 N N . VAL A 1 82 ? 9.894 -10.947 -16.065 1.00 90.25 82 VAL A N 1
ATOM 636 C CA . VAL A 1 82 ? 10.481 -10.658 -14.745 1.00 90.25 82 VAL A CA 1
ATOM 637 C C . VAL A 1 82 ? 11.791 -11.422 -14.539 1.00 90.25 82 VAL A C 1
ATOM 639 O O . VAL A 1 82 ? 12.752 -10.831 -14.053 1.00 90.25 82 VAL A O 1
ATOM 642 N N . LYS A 1 83 ? 11.883 -12.689 -14.965 1.00 92.19 83 LYS A N 1
ATOM 643 C CA . LYS A 1 83 ? 13.141 -13.456 -14.917 1.00 92.19 83 LYS A CA 1
ATOM 644 C C . LYS A 1 83 ? 14.258 -12.827 -15.752 1.00 92.19 83 LYS A C 1
ATOM 646 O O . LYS A 1 83 ? 15.395 -12.804 -15.300 1.00 92.19 83 LYS A O 1
ATOM 651 N N . LYS A 1 84 ? 13.941 -12.317 -16.945 1.00 92.94 84 LYS A N 1
ATOM 652 C CA . LYS A 1 84 ? 14.912 -11.684 -17.858 1.00 92.94 84 LYS A CA 1
ATOM 653 C C . LYS A 1 84 ? 15.333 -10.272 -17.430 1.00 92.94 84 LYS A C 1
ATOM 655 O O . LYS A 1 84 ? 16.355 -9.778 -17.895 1.00 92.94 84 LYS A O 1
ATOM 660 N N . LEU A 1 85 ? 14.565 -9.625 -16.552 1.00 91.06 85 LEU A N 1
ATOM 661 C CA . LEU A 1 85 ? 14.914 -8.339 -15.935 1.00 91.06 85 LEU A CA 1
ATOM 662 C C . LEU A 1 85 ? 15.697 -8.519 -14.626 1.00 91.06 85 LEU A C 1
ATOM 664 O O . LEU A 1 85 ? 16.668 -7.805 -14.380 1.00 91.06 85 LEU A O 1
ATOM 668 N N . LEU A 1 86 ? 15.298 -9.483 -13.790 1.00 89.75 86 LEU A N 1
ATOM 669 C CA . LEU A 1 86 ? 15.936 -9.796 -12.509 1.00 89.75 86 LEU A CA 1
ATOM 670 C C . LEU A 1 86 ? 17.111 -10.766 -12.698 1.00 89.75 86 LEU A C 1
ATOM 672 O O . LEU A 1 86 ? 17.087 -11.894 -12.208 1.00 89.75 86 LEU A O 1
ATOM 676 N N . VAL A 1 87 ? 18.145 -10.305 -13.406 1.00 87.50 87 VAL A N 1
ATOM 677 C CA . VAL A 1 87 ? 19.422 -11.015 -13.587 1.00 87.50 87 VAL A CA 1
ATOM 678 C C . VAL A 1 87 ? 20.513 -10.321 -12.772 1.00 87.50 87 VAL A C 1
ATOM 680 O O . VAL A 1 87 ? 20.582 -9.089 -12.744 1.00 87.50 87 VAL A O 1
ATOM 683 N N . LEU A 1 88 ? 21.368 -11.097 -12.097 1.00 82.06 88 LEU A N 1
ATOM 684 C CA . LEU A 1 88 ? 22.436 -10.553 -11.249 1.00 82.06 88 LEU A CA 1
ATOM 685 C C . LEU A 1 88 ? 23.407 -9.688 -12.065 1.00 82.06 88 LEU A C 1
ATOM 687 O O . LEU A 1 88 ? 23.554 -8.504 -11.757 1.00 82.06 88 LEU A O 1
ATOM 691 N N . ASN A 1 89 ? 23.986 -10.240 -13.139 1.00 82.62 89 ASN A N 1
ATOM 692 C CA . ASN A 1 89 ? 24.827 -9.496 -14.076 1.00 82.62 89 ASN A CA 1
ATOM 693 C C . ASN A 1 89 ? 23.999 -8.402 -14.790 1.00 82.62 89 ASN A C 1
ATOM 695 O O . ASN A 1 89 ? 23.069 -8.740 -15.526 1.00 82.62 89 ASN A O 1
ATOM 699 N N . PRO A 1 90 ? 24.322 -7.101 -14.631 1.00 84.88 90 PRO A N 1
ATOM 700 C CA . PRO A 1 90 ? 23.580 -6.026 -15.286 1.00 84.88 90 PRO A CA 1
ATOM 701 C C . PRO A 1 90 ? 23.615 -6.082 -16.818 1.00 84.88 90 PRO A C 1
ATOM 703 O O . PRO A 1 90 ? 22.656 -5.645 -17.449 1.00 84.88 90 PRO A O 1
ATOM 706 N N . ALA A 1 91 ? 24.678 -6.633 -17.414 1.00 85.94 91 ALA A N 1
ATOM 707 C CA . ALA A 1 91 ? 24.837 -6.720 -18.867 1.00 85.94 91 ALA A CA 1
ATOM 708 C C . ALA A 1 91 ? 23.963 -7.810 -19.520 1.00 85.94 91 ALA A C 1
ATOM 710 O O . ALA A 1 91 ? 23.701 -7.742 -20.716 1.00 85.94 91 ALA A O 1
ATOM 711 N N . GLU A 1 92 ? 23.488 -8.788 -18.742 1.00 89.62 92 GLU A N 1
ATOM 712 C CA . GLU A 1 92 ? 22.610 -9.878 -19.204 1.00 89.62 92 GLU A CA 1
ATOM 713 C C . GLU A 1 92 ? 21.113 -9.543 -19.066 1.00 89.62 92 GLU A C 1
ATOM 715 O O . GLU A 1 92 ? 20.259 -10.307 -19.518 1.00 89.62 92 GLU A O 1
ATOM 720 N N . ARG A 1 93 ? 20.767 -8.408 -18.440 1.00 92.62 93 ARG A N 1
ATOM 721 C CA . ARG A 1 93 ? 19.371 -7.983 -18.255 1.00 92.62 93 ARG A CA 1
ATOM 722 C C . ARG A 1 93 ? 18.761 -7.580 -19.598 1.00 92.62 93 ARG A C 1
ATOM 724 O O . ARG A 1 93 ? 19.322 -6.758 -20.319 1.00 92.62 93 ARG A O 1
ATOM 731 N N . LEU A 1 94 ? 17.567 -8.082 -19.905 1.00 91.06 94 LEU A N 1
ATOM 732 C CA . LEU A 1 94 ? 16.814 -7.690 -21.100 1.00 91.06 94 LEU A CA 1
ATOM 733 C C . LEU A 1 94 ? 16.541 -6.176 -21.084 1.00 91.06 94 LEU A C 1
ATOM 735 O O . LEU A 1 94 ? 15.823 -5.680 -20.219 1.00 91.06 94 LEU A O 1
ATOM 739 N N . GLY A 1 95 ? 17.121 -5.445 -22.037 1.00 90.62 95 GLY A N 1
ATOM 740 C CA . GLY A 1 95 ? 17.150 -3.976 -22.037 1.00 90.62 95 GLY A CA 1
ATOM 741 C C . GLY A 1 95 ? 18.560 -3.376 -21.965 1.00 90.62 95 GLY A C 1
ATOM 742 O O . GLY A 1 95 ? 18.741 -2.229 -22.370 1.00 90.62 95 GLY A O 1
ATOM 743 N N . ALA A 1 96 ? 19.562 -4.135 -21.506 1.00 88.06 96 ALA A N 1
ATOM 744 C CA . ALA A 1 96 ? 20.967 -3.724 -21.495 1.00 88.06 96 ALA A CA 1
ATOM 745 C C . ALA A 1 96 ? 21.560 -3.633 -22.916 1.00 88.06 96 ALA A C 1
ATOM 747 O O . ALA A 1 96 ? 21.077 -4.270 -23.848 1.00 88.06 96 ALA A O 1
ATOM 748 N N . GLY A 1 97 ? 22.611 -2.825 -23.102 1.00 85.12 97 GLY A N 1
ATOM 749 C CA . GLY A 1 97 ? 23.172 -2.548 -24.436 1.00 85.12 97 GLY A CA 1
ATOM 750 C C . GLY A 1 97 ? 22.457 -1.418 -25.196 1.00 85.12 97 GLY A C 1
ATOM 751 O O . GLY A 1 97 ? 22.383 -1.426 -26.427 1.00 85.12 97 GLY A O 1
ATOM 752 N N . GLY A 1 98 ? 21.903 -0.439 -24.475 1.00 86.06 98 GLY A N 1
ATOM 753 C CA . GLY A 1 98 ? 21.367 0.797 -25.052 1.00 86.06 98 GLY A CA 1
ATOM 754 C C . GLY A 1 98 ? 20.210 0.569 -26.032 1.00 86.06 98 GLY A C 1
ATOM 755 O O . GLY A 1 98 ? 19.256 -0.147 -25.734 1.00 86.06 98 GLY A O 1
ATOM 756 N N . LYS A 1 99 ? 20.271 1.196 -27.216 1.00 86.81 99 LYS A N 1
ATOM 757 C CA . LYS A 1 99 ? 19.173 1.169 -28.205 1.00 86.81 99 LYS A CA 1
ATOM 758 C C . LYS A 1 99 ? 18.798 -0.252 -28.653 1.00 86.81 99 LYS A C 1
ATOM 760 O O . LYS A 1 99 ? 17.609 -0.534 -28.785 1.00 86.81 99 LYS A O 1
ATOM 765 N N . ALA A 1 100 ? 19.782 -1.134 -28.842 1.00 88.38 100 ALA A N 1
ATOM 766 C CA . ALA A 1 100 ? 19.546 -2.524 -29.237 1.00 88.38 100 ALA A CA 1
ATOM 767 C C . ALA A 1 100 ? 18.858 -3.319 -28.112 1.00 88.38 100 ALA A C 1
ATOM 769 O O . ALA A 1 100 ? 17.863 -4.001 -28.356 1.00 88.38 100 ALA A O 1
ATOM 770 N N . GLY A 1 101 ? 19.312 -3.146 -26.866 1.00 91.31 101 GLY A N 1
ATOM 771 C CA . GLY A 1 101 ? 18.663 -3.713 -25.683 1.00 91.31 101 GLY A CA 1
ATOM 772 C C . GLY A 1 101 ? 17.208 -3.281 -25.538 1.00 91.31 101 GLY A C 1
ATOM 773 O O . GLY A 1 101 ? 16.322 -4.110 -25.340 1.00 91.31 101 GLY A O 1
ATOM 774 N N . VAL A 1 102 ? 16.931 -1.986 -25.709 1.00 91.81 102 VAL A N 1
ATOM 775 C CA . VAL A 1 102 ? 15.562 -1.447 -25.665 1.00 91.81 102 VAL A CA 1
ATOM 776 C C . VAL A 1 102 ? 14.682 -2.035 -26.777 1.00 91.81 102 VAL A C 1
ATOM 778 O O . VAL A 1 102 ? 13.512 -2.310 -26.525 1.00 91.81 102 VAL A O 1
ATOM 781 N N . GLN A 1 103 ? 15.211 -2.296 -27.978 1.00 92.75 103 GLN A N 1
ATOM 782 C CA . GLN A 1 103 ? 14.465 -2.995 -29.038 1.00 92.75 103 GLN A CA 1
ATOM 783 C C . GLN A 1 103 ? 14.161 -4.463 -28.679 1.00 92.75 103 GLN A C 1
ATOM 785 O O . GLN A 1 103 ? 13.041 -4.927 -28.899 1.00 92.75 103 GLN A O 1
ATOM 790 N N . GLN A 1 104 ? 15.108 -5.182 -28.069 1.00 92.69 104 GLN A N 1
ATOM 791 C CA . GLN A 1 104 ? 14.883 -6.546 -27.565 1.00 92.69 104 GLN A CA 1
ATOM 792 C C . GLN A 1 104 ? 13.842 -6.577 -26.433 1.00 92.69 104 GLN A C 1
ATOM 794 O O . GLN A 1 104 ? 12.971 -7.442 -26.409 1.00 92.69 104 GLN A O 1
ATOM 799 N N . LEU A 1 105 ? 13.872 -5.599 -25.522 1.00 94.62 105 LEU A N 1
ATOM 800 C CA . LEU A 1 105 ? 12.866 -5.458 -24.469 1.00 94.62 105 LEU A CA 1
ATOM 801 C C . LEU A 1 105 ? 11.474 -5.161 -25.051 1.00 94.62 105 LEU A C 1
ATOM 803 O O . LEU A 1 105 ? 10.499 -5.795 -24.653 1.00 94.62 105 LEU A O 1
ATOM 807 N N . LYS A 1 106 ? 11.383 -4.249 -26.029 1.00 94.06 106 LYS A N 1
ATOM 808 C CA . LYS A 1 106 ? 10.130 -3.894 -26.720 1.00 94.06 106 LYS A CA 1
ATOM 809 C C . LYS A 1 106 ? 9.510 -5.038 -27.532 1.00 94.06 106 LYS A C 1
ATOM 811 O O . LYS A 1 106 ? 8.306 -5.006 -27.759 1.00 94.06 106 LYS A O 1
ATOM 816 N N . SER A 1 107 ? 10.307 -6.014 -27.970 1.00 95.31 107 SER A N 1
ATOM 817 C CA . SER A 1 107 ? 9.853 -7.196 -28.725 1.00 95.31 107 SER A CA 1
ATOM 818 C C . SER A 1 107 ? 9.536 -8.413 -27.844 1.00 95.31 107 SER A C 1
ATOM 820 O O . SER A 1 107 ? 9.207 -9.481 -28.357 1.00 95.31 107 SER A O 1
ATOM 822 N N . HIS A 1 108 ? 9.597 -8.277 -26.514 1.00 97.75 108 HIS A N 1
ATOM 823 C CA . HIS A 1 108 ? 9.217 -9.357 -25.607 1.00 97.75 108 HIS A CA 1
ATOM 824 C C . HIS A 1 108 ? 7.714 -9.691 -25.737 1.00 97.75 108 HIS A C 1
ATOM 826 O O . HIS A 1 108 ? 6.912 -8.758 -25.684 1.00 97.75 108 HIS A O 1
ATOM 832 N N . PRO A 1 109 ? 7.283 -10.973 -25.764 1.00 97.19 109 PRO A N 1
ATOM 833 C CA . PRO A 1 109 ? 5.867 -11.355 -25.934 1.00 97.19 109 PRO A CA 1
ATOM 834 C C . PRO A 1 109 ? 4.882 -10.829 -24.873 1.00 97.19 109 PRO A C 1
ATOM 836 O O . PRO A 1 109 ? 3.675 -10.981 -25.013 1.00 97.19 109 PRO A O 1
ATOM 839 N N . PHE A 1 110 ? 5.377 -10.208 -23.798 1.00 95.12 110 PHE A N 1
ATOM 840 C CA . PHE A 1 110 ? 4.547 -9.491 -22.821 1.00 95.12 110 PHE A CA 1
ATOM 841 C C . PHE A 1 110 ? 3.989 -8.166 -23.376 1.00 95.12 110 PHE A C 1
ATOM 843 O O . PHE A 1 110 ? 2.979 -7.673 -22.884 1.00 95.12 110 PHE A O 1
ATOM 850 N N . PHE A 1 111 ? 4.643 -7.600 -24.392 1.00 95.44 111 PHE A N 1
ATOM 851 C CA . PHE A 1 111 ? 4.257 -6.368 -25.078 1.00 95.44 111 PHE A CA 1
ATOM 852 C C . PHE A 1 111 ? 3.704 -6.637 -26.487 1.00 95.44 111 PHE A C 1
ATOM 854 O O . PHE A 1 111 ? 3.737 -5.751 -27.341 1.00 95.44 111 PHE A O 1
ATOM 861 N N . ASP A 1 112 ? 3.213 -7.851 -26.753 1.00 93.44 112 ASP A N 1
ATOM 862 C CA . ASP A 1 112 ? 2.543 -8.140 -28.021 1.00 93.44 112 ASP A CA 1
ATOM 863 C C . ASP A 1 112 ? 1.319 -7.220 -28.213 1.00 93.44 112 ASP A C 1
ATOM 865 O O . ASP A 1 112 ? 0.645 -6.832 -27.255 1.00 93.44 112 ASP A O 1
ATOM 869 N N . GLY A 1 113 ? 1.089 -6.786 -29.451 1.00 90.06 113 GLY A N 1
ATOM 870 C CA . GLY A 1 113 ? 0.102 -5.759 -29.802 1.00 90.06 113 GLY A CA 1
ATOM 871 C C . GLY A 1 113 ? 0.424 -4.315 -29.366 1.00 90.06 113 GLY A C 1
ATOM 872 O O . GLY A 1 113 ? -0.324 -3.406 -29.733 1.00 90.06 113 GLY A O 1
ATOM 873 N N . VAL A 1 114 ? 1.512 -4.042 -28.627 1.00 92.81 114 VAL A N 1
ATOM 874 C CA . VAL A 1 114 ? 1.845 -2.676 -28.167 1.00 92.81 114 VAL A CA 1
ATOM 875 C C . VAL A 1 114 ? 2.435 -1.830 -29.301 1.00 92.81 114 VAL A C 1
ATOM 877 O O . VAL A 1 114 ? 3.590 -1.986 -29.697 1.00 92.81 114 VAL A O 1
ATOM 880 N N . GLN A 1 115 ? 1.662 -0.853 -29.782 1.00 92.69 115 GLN A N 1
ATOM 881 C CA . GLN A 1 115 ? 2.143 0.159 -30.729 1.00 92.69 115 GLN A CA 1
ATOM 882 C C . GLN A 1 115 ? 2.939 1.248 -29.993 1.00 92.69 115 GLN A C 1
ATOM 884 O O . GLN A 1 115 ? 2.372 2.185 -29.430 1.00 92.69 115 GLN A O 1
ATOM 889 N N . TRP A 1 116 ? 4.265 1.122 -29.985 1.00 92.56 116 TRP A N 1
ATOM 890 C CA . TRP A 1 116 ? 5.151 2.000 -29.213 1.00 92.56 116 TRP A CA 1
ATOM 891 C C . TRP A 1 116 ? 5.152 3.467 -29.663 1.00 92.56 116 TRP A C 1
ATOM 893 O O . TRP A 1 116 ? 5.271 4.351 -28.817 1.00 92.56 116 TRP A O 1
ATOM 903 N N . ASP A 1 117 ? 4.999 3.728 -30.962 1.00 93.19 117 ASP A N 1
ATOM 904 C CA . ASP A 1 117 ? 5.146 5.068 -31.554 1.00 93.19 117 ASP A CA 1
ATOM 905 C C . ASP A 1 117 ? 3.851 5.904 -31.517 1.00 93.19 117 ASP A C 1
ATOM 907 O O . ASP A 1 117 ? 3.835 7.061 -31.928 1.00 93.19 117 ASP A O 1
ATOM 911 N N . THR A 1 118 ? 2.762 5.333 -30.988 1.00 93.12 118 THR A N 1
ATOM 912 C CA . THR A 1 118 ? 1.489 6.027 -30.712 1.00 93.12 118 THR A CA 1
ATOM 913 C C . THR A 1 118 ? 1.066 5.913 -29.240 1.00 93.12 118 THR A C 1
ATOM 915 O O . THR A 1 118 ? 0.026 6.440 -28.845 1.00 93.12 118 THR A O 1
ATOM 918 N N . LEU A 1 119 ? 1.873 5.262 -28.390 1.00 91.00 119 LEU A N 1
ATOM 919 C CA . LEU A 1 119 ? 1.510 4.868 -27.020 1.00 91.00 119 LEU A CA 1
ATOM 920 C C . LEU A 1 119 ? 1.105 6.045 -26.112 1.00 91.00 119 LEU A C 1
ATOM 922 O O . LEU A 1 119 ? 0.245 5.898 -25.247 1.00 91.00 119 LEU A O 1
ATOM 926 N N . TRP A 1 120 ? 1.685 7.230 -26.322 1.00 88.88 120 TRP A N 1
ATOM 927 C CA . TRP A 1 120 ? 1.345 8.448 -25.571 1.00 88.88 120 TRP A CA 1
ATOM 928 C C . TRP A 1 120 ? 0.072 9.157 -26.066 1.00 88.88 120 TRP A C 1
ATOM 930 O O . TRP A 1 120 ? -0.421 10.057 -25.393 1.00 88.88 120 TRP A O 1
ATOM 940 N N . GLN A 1 121 ? -0.467 8.760 -27.222 1.00 91.94 121 GLN A N 1
ATOM 941 C CA . GLN A 1 121 ? -1.740 9.245 -27.772 1.00 91.94 121 GLN A CA 1
ATOM 942 C C . GLN A 1 121 ? -2.901 8.288 -27.458 1.00 91.94 121 GLN A C 1
ATOM 944 O O . GLN A 1 121 ? -4.056 8.706 -27.402 1.00 91.94 121 GLN A O 1
ATOM 949 N N . GLN A 1 122 ? -2.606 7.003 -27.237 1.00 88.56 122 GLN A N 1
ATOM 950 C CA . GLN A 1 122 ? -3.603 5.986 -26.909 1.00 88.56 122 GLN A CA 1
ATOM 951 C C . GLN A 1 122 ? -4.319 6.286 -25.583 1.00 88.56 122 GLN A C 1
ATOM 953 O O . GLN A 1 122 ? -3.729 6.782 -24.617 1.00 88.56 122 GLN A O 1
ATOM 958 N N . THR A 1 123 ? -5.602 5.921 -25.513 1.00 86.94 123 THR A N 1
ATOM 959 C CA . THR A 1 123 ? -6.356 5.934 -24.253 1.00 86.94 123 THR A CA 1
ATOM 960 C C . THR A 1 123 ? -5.901 4.751 -23.403 1.00 86.94 123 THR A C 1
ATOM 962 O O . THR A 1 123 ? -6.172 3.604 -23.751 1.00 86.94 123 THR A O 1
ATOM 965 N N . ALA A 1 124 ? -5.206 5.023 -22.295 1.00 80.06 124 ALA A N 1
ATOM 966 C CA . ALA A 1 124 ? -4.734 3.978 -21.389 1.00 80.06 124 ALA A CA 1
ATOM 967 C C . ALA A 1 124 ? -5.892 3.078 -20.894 1.00 80.06 124 ALA A C 1
ATOM 969 O O . ALA A 1 124 ? -6.971 3.598 -20.580 1.00 80.06 124 ALA A O 1
ATOM 970 N N . PRO A 1 125 ? -5.687 1.748 -20.797 1.00 77.31 125 PRO A N 1
ATOM 971 C CA . PRO A 1 125 ? -6.729 0.815 -20.379 1.00 77.31 125 PRO A CA 1
ATOM 972 C C . PRO A 1 125 ? -7.200 1.097 -18.948 1.00 77.31 125 PRO A C 1
ATOM 974 O O . PRO A 1 125 ? -6.428 1.537 -18.092 1.00 77.31 125 PRO A O 1
ATOM 977 N N . ARG A 1 126 ? -8.480 0.816 -18.668 1.00 70.44 126 ARG A N 1
ATOM 978 C CA . ARG A 1 126 ? -9.041 0.958 -17.317 1.00 70.44 126 ARG A CA 1
ATOM 979 C C . ARG A 1 126 ? -8.341 -0.016 -16.365 1.00 70.44 126 ARG A C 1
ATOM 981 O O . ARG A 1 126 ? -8.325 -1.219 -16.616 1.00 70.44 126 ARG A O 1
ATOM 988 N N . LEU A 1 127 ? -7.790 0.502 -15.268 1.00 60.09 127 LEU A N 1
ATOM 989 C CA . LEU A 1 127 ? -7.185 -0.317 -14.219 1.00 60.09 127 LEU A CA 1
ATOM 990 C C . LEU A 1 127 ? -8.286 -1.092 -13.484 1.00 60.09 127 LEU A C 1
ATOM 992 O O . LEU A 1 127 ? -9.084 -0.501 -12.760 1.00 60.09 127 LEU A O 1
ATOM 996 N N . LEU A 1 128 ? -8.331 -2.409 -13.675 1.00 46.31 128 LEU A N 1
ATOM 997 C CA . LEU A 1 128 ? -9.264 -3.286 -12.969 1.00 46.31 128 LEU A CA 1
ATOM 998 C C . LEU A 1 128 ? -8.660 -3.747 -11.629 1.00 46.31 128 LEU A C 1
ATOM 1000 O O . LEU A 1 128 ? -7.472 -4.083 -11.584 1.00 46.31 128 LEU A O 1
ATOM 1004 N N . PRO A 1 129 ? -9.447 -3.823 -10.539 1.00 44.34 129 PRO A N 1
ATOM 1005 C CA . PRO A 1 129 ? -9.004 -4.457 -9.302 1.00 44.34 129 PRO A CA 1
ATOM 1006 C C . PRO A 1 129 ? -8.594 -5.917 -9.535 1.00 44.34 129 PRO A C 1
ATOM 1008 O O . PRO A 1 129 ? -9.263 -6.643 -10.270 1.00 44.34 129 PRO A O 1
ATOM 1011 N N . TYR A 1 130 ? -7.534 -6.379 -8.862 1.00 41.25 130 TYR A N 1
ATOM 1012 C CA . TYR A 1 130 ? -7.138 -7.791 -8.904 1.00 41.25 130 TYR A CA 1
ATOM 1013 C C . TYR A 1 130 ? -8.215 -8.671 -8.253 1.00 41.25 130 TYR A C 1
ATOM 1015 O O . TYR A 1 130 ? -8.266 -8.829 -7.027 1.00 41.25 130 TYR A O 1
ATOM 1023 N N . LEU A 1 131 ? -9.065 -9.263 -9.089 1.00 37.19 131 LEU A N 1
ATOM 1024 C CA . LEU A 1 131 ? -9.920 -10.378 -8.716 1.00 37.19 131 LEU A CA 1
ATOM 1025 C C . LEU A 1 131 ? -9.043 -11.641 -8.668 1.00 37.19 131 LEU A C 1
ATOM 1027 O O . LEU A 1 131 ? -8.465 -12.003 -9.694 1.00 37.19 131 LEU A O 1
ATOM 1031 N N . PRO A 1 132 ? -8.900 -12.316 -7.510 1.00 37.22 132 PRO A N 1
ATOM 1032 C CA . PRO A 1 132 ? -8.251 -13.621 -7.485 1.00 37.22 132 PRO A CA 1
ATOM 1033 C C . PRO A 1 132 ? -9.069 -14.623 -8.318 1.00 37.22 132 PRO A C 1
ATOM 1035 O O . PRO A 1 132 ? -10.289 -14.449 -8.430 1.00 37.22 132 PRO A O 1
ATOM 1038 N N . PRO A 1 133 ? -8.442 -15.687 -8.855 1.00 31.34 133 PRO A N 1
ATOM 1039 C CA . PRO A 1 133 ? -9.169 -16.783 -9.484 1.00 31.34 133 PRO A CA 1
ATOM 1040 C C . PRO A 1 133 ? -10.308 -17.278 -8.586 1.00 31.34 133 PRO A C 1
ATOM 1042 O O . PRO A 1 133 ? -10.141 -17.387 -7.367 1.00 31.34 133 PRO A O 1
ATOM 1045 N N . LYS A 1 134 ? -11.469 -17.575 -9.182 1.00 32.12 134 LYS A N 1
ATOM 1046 C CA . LYS A 1 134 ? -12.529 -18.303 -8.476 1.00 32.12 134 LYS A CA 1
ATOM 1047 C C . LYS A 1 134 ? -11.952 -19.655 -8.015 1.00 32.12 134 LYS A C 1
ATOM 1049 O O . LYS A 1 134 ? -11.374 -20.347 -8.853 1.00 32.12 134 LYS A O 1
ATOM 1054 N N . PRO A 1 135 ? -12.126 -20.066 -6.746 1.00 34.09 135 PRO A N 1
ATOM 1055 C CA . PRO A 1 135 ? -12.038 -21.479 -6.385 1.00 34.09 135 PRO A CA 1
ATOM 1056 C C . PRO A 1 135 ? -13.039 -22.293 -7.220 1.00 34.09 135 PRO A C 1
ATOM 1058 O O . PRO A 1 135 ? -14.039 -21.735 -7.681 1.00 34.09 135 PRO A O 1
ATOM 1061 N N . HIS A 1 136 ? -12.782 -23.590 -7.410 1.00 33.81 136 HIS A N 1
ATOM 1062 C CA . HIS A 1 136 ? -13.692 -24.469 -8.153 1.00 33.81 136 HIS A CA 1
ATOM 1063 C C . HIS A 1 136 ? -15.093 -24.422 -7.521 1.00 33.81 136 HIS A C 1
ATOM 1065 O O . HIS A 1 136 ? -15.223 -24.481 -6.298 1.00 33.81 136 HIS A O 1
ATOM 1071 N N . GLU A 1 137 ? -16.144 -24.272 -8.332 1.00 37.72 137 GLU A N 1
ATOM 1072 C CA . GLU A 1 137 ? -17.472 -23.860 -7.833 1.00 37.72 137 GLU A CA 1
ATOM 1073 C C . GLU A 1 137 ? -18.202 -24.946 -7.009 1.00 37.72 137 GLU A C 1
ATOM 1075 O O . GLU A 1 137 ? -19.269 -24.699 -6.450 1.00 37.72 137 GLU A O 1
ATOM 1080 N N . GLU A 1 138 ? -17.603 -26.132 -6.880 1.00 37.59 138 GLU A N 1
ATOM 1081 C CA . GLU A 1 138 ? -18.144 -27.290 -6.163 1.00 37.59 138 GLU A CA 1
ATOM 1082 C C . GLU A 1 138 ? -17.856 -27.278 -4.649 1.00 37.59 138 GLU A C 1
ATOM 1084 O O . GLU A 1 138 ? -18.715 -27.686 -3.869 1.00 37.59 138 GLU A O 1
ATOM 1089 N N . GLU A 1 139 ? -16.705 -26.759 -4.197 1.00 38.97 139 GLU A N 1
ATOM 1090 C CA . GLU A 1 139 ? -16.323 -26.783 -2.767 1.00 38.97 139 GLU A CA 1
ATOM 1091 C C . GLU A 1 139 ? -17.026 -25.705 -1.915 1.00 38.97 139 GLU A C 1
ATOM 1093 O O . GLU A 1 139 ? -16.948 -25.718 -0.687 1.00 38.97 139 GLU A O 1
ATOM 1098 N N . LEU A 1 140 ? -17.722 -24.753 -2.547 1.00 37.56 140 LEU A N 1
ATOM 1099 C CA . LEU A 1 140 ? -18.255 -23.550 -1.893 1.00 37.56 140 LEU A CA 1
ATOM 1100 C C . LEU A 1 140 ? -19.747 -23.605 -1.526 1.00 37.56 140 LEU A C 1
ATOM 1102 O O . LEU A 1 140 ? -20.302 -22.599 -1.081 1.00 37.56 140 LEU A O 1
ATOM 1106 N N . ARG A 1 141 ? -20.400 -24.773 -1.617 1.00 33.19 141 ARG A N 1
ATOM 1107 C CA . ARG A 1 141 ? -21.787 -24.990 -1.142 1.00 33.19 141 ARG A CA 1
ATOM 1108 C C . ARG A 1 141 ? -21.893 -25.126 0.388 1.00 33.19 141 ARG A C 1
ATOM 1110 O O . ARG A 1 141 ? -22.543 -26.027 0.909 1.00 33.19 141 ARG A O 1
ATOM 1117 N N . ALA A 1 142 ? -21.286 -24.190 1.115 1.00 37.62 142 ALA A N 1
ATOM 1118 C CA . ALA A 1 142 ? -21.406 -24.050 2.565 1.00 37.62 142 ALA A CA 1
ATOM 1119 C C . ALA A 1 142 ? -22.722 -23.339 2.955 1.00 37.62 142 ALA A C 1
ATOM 1121 O O . ALA A 1 142 ? -22.714 -22.193 3.394 1.00 37.62 142 ALA A O 1
ATOM 1122 N N . ASP A 1 143 ? -23.839 -24.043 2.744 1.00 45.84 143 ASP A N 1
ATOM 1123 C CA . ASP A 1 143 ? -25.199 -23.777 3.248 1.00 45.84 143 ASP A CA 1
ATOM 1124 C C . ASP A 1 143 ? -25.640 -22.297 3.351 1.00 45.84 143 ASP A C 1
ATOM 1126 O O . ASP A 1 143 ? -25.747 -21.700 4.427 1.00 45.84 143 ASP A O 1
ATOM 1130 N N . THR A 1 144 ? -25.978 -21.702 2.205 1.00 37.50 144 THR A N 1
ATOM 1131 C CA . THR A 1 144 ? -26.551 -20.348 2.125 1.00 37.50 144 THR A CA 1
ATOM 1132 C C . THR A 1 144 ? -28.017 -20.256 2.572 1.00 37.50 144 THR A C 1
ATOM 1134 O O . THR A 1 144 ? -28.533 -19.143 2.690 1.00 37.50 144 THR A O 1
ATOM 1137 N N . SER A 1 145 ? -28.692 -21.374 2.879 1.00 49.06 145 SER A N 1
ATOM 1138 C CA . SER A 1 145 ? -30.142 -21.408 3.166 1.00 49.06 145 SER A CA 1
ATOM 1139 C C . SER A 1 145 ? -30.552 -20.570 4.389 1.00 49.06 145 SER A C 1
ATOM 1141 O O . SER A 1 145 ? -31.674 -20.060 4.477 1.00 49.06 145 SER A O 1
ATOM 1143 N N . ILE A 1 146 ? -29.613 -20.371 5.321 1.00 46.25 146 ILE A N 1
ATOM 1144 C CA . ILE A 1 146 ? -29.766 -19.530 6.515 1.00 46.25 146 ILE A CA 1
ATOM 1145 C C . ILE A 1 146 ? -29.962 -18.051 6.136 1.00 46.25 146 ILE A C 1
ATOM 1147 O O . ILE A 1 146 ? -30.683 -17.327 6.826 1.00 46.25 146 ILE A O 1
ATOM 1151 N N . TYR A 1 147 ? -29.351 -17.592 5.039 1.00 37.94 147 TYR A N 1
ATOM 1152 C CA . TYR A 1 147 ? -29.433 -16.201 4.587 1.00 37.94 147 TYR A CA 1
ATOM 1153 C C . TYR A 1 147 ? -30.742 -15.923 3.845 1.00 37.94 147 TYR A C 1
ATOM 1155 O O . TYR A 1 147 ? -31.414 -14.943 4.161 1.00 37.94 147 TYR A O 1
ATOM 1163 N N . GLU A 1 148 ? -31.153 -16.813 2.938 1.00 43.72 148 GLU A N 1
ATOM 1164 C CA . GLU A 1 148 ? -32.405 -16.692 2.173 1.00 43.72 148 GLU A CA 1
ATOM 1165 C C . GLU A 1 148 ? -33.625 -16.621 3.102 1.00 43.72 148 GLU A C 1
ATOM 1167 O O . GLU A 1 148 ? -34.405 -15.668 3.036 1.00 43.72 148 GLU A O 1
ATOM 1172 N N . LYS A 1 149 ? -33.730 -17.554 4.064 1.00 42.59 149 LYS A N 1
ATOM 1173 C CA . LYS A 1 149 ? -34.793 -17.530 5.084 1.00 42.59 149 LYS A CA 1
ATOM 1174 C C . LYS A 1 149 ? -34.808 -16.231 5.885 1.00 42.59 149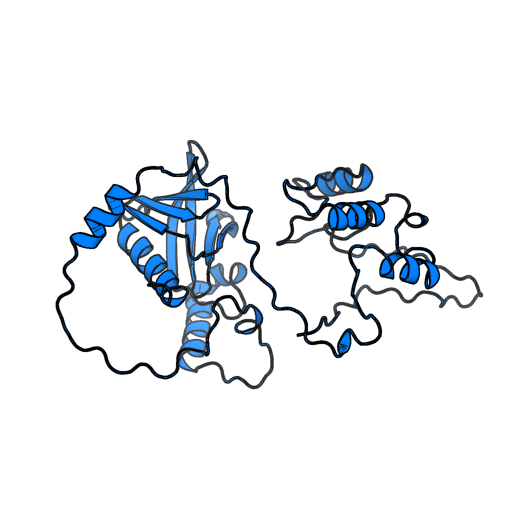 LYS A C 1
ATOM 1176 O O . LYS A 1 149 ? -35.881 -15.710 6.180 1.00 42.59 149 LYS A O 1
ATOM 1181 N N . LYS A 1 150 ? -33.638 -15.687 6.229 1.00 40.53 150 LYS A N 1
ATOM 1182 C CA . LYS A 1 150 ? -33.554 -14.466 7.036 1.00 40.53 150 LYS A CA 1
ATOM 1183 C C . LYS A 1 150 ? -33.931 -13.213 6.242 1.00 40.53 150 LYS A C 1
ATOM 1185 O O . LYS A 1 150 ? -34.624 -12.360 6.789 1.00 40.53 150 LYS A O 1
ATOM 1190 N N . ILE A 1 151 ? -33.568 -13.136 4.961 1.00 42.38 151 ILE A N 1
ATOM 1191 C CA . ILE A 1 151 ? -34.002 -12.062 4.052 1.00 42.38 151 ILE A CA 1
ATOM 1192 C C . ILE A 1 151 ? -35.527 -12.105 3.870 1.00 42.38 151 ILE A C 1
ATOM 1194 O O . ILE A 1 151 ? -36.182 -11.084 4.054 1.00 42.38 151 ILE A O 1
ATOM 1198 N N . SER A 1 152 ? -36.115 -13.289 3.653 1.00 42.38 152 SER A N 1
ATOM 1199 C CA . SER A 1 152 ? -37.577 -13.447 3.522 1.00 42.38 152 SER A CA 1
ATOM 1200 C C . SER A 1 152 ? -38.392 -13.102 4.782 1.00 42.38 152 SER A C 1
ATOM 1202 O O . SER A 1 152 ? -39.615 -13.047 4.718 1.00 42.38 152 SER A O 1
ATOM 1204 N N . SER A 1 153 ? -37.733 -12.871 5.926 1.00 36.75 153 SER A N 1
ATOM 1205 C CA . SER A 1 153 ? -38.384 -12.558 7.208 1.00 36.75 153 SER A CA 1
ATOM 1206 C C . SER A 1 153 ? -38.433 -11.063 7.556 1.00 36.75 153 SER A C 1
ATOM 1208 O O . SER A 1 153 ? -38.973 -10.702 8.600 1.00 36.75 153 SER A O 1
ATOM 1210 N N . VAL A 1 154 ? -37.879 -10.189 6.706 1.00 34.94 154 VAL A N 1
ATOM 1211 C CA . VAL A 1 154 ? -37.876 -8.731 6.914 1.00 34.94 154 VAL A CA 1
ATOM 1212 C C . VAL A 1 154 ? -38.892 -8.072 5.983 1.00 34.94 154 VAL A C 1
ATOM 1214 O O . VAL A 1 154 ? -38.570 -7.682 4.862 1.00 34.94 154 VAL A O 1
ATOM 1217 N N . SER A 1 155 ? -40.130 -7.940 6.458 1.00 31.80 155 SER A N 1
ATOM 1218 C CA . SER A 1 155 ? -41.172 -7.176 5.767 1.00 31.80 155 SER A CA 1
ATOM 1219 C C . SER A 1 155 ? -40.768 -5.705 5.644 1.00 31.80 155 SER A C 1
ATOM 1221 O O . SER A 1 155 ? -40.569 -5.030 6.654 1.00 31.80 155 SER A O 1
ATOM 1223 N N . VAL A 1 156 ? -40.673 -5.202 4.413 1.00 35.34 156 VAL A N 1
ATOM 1224 C CA . VAL A 1 156 ? -40.533 -3.766 4.141 1.00 35.34 156 VAL A CA 1
ATOM 1225 C C . VAL A 1 156 ? -41.919 -3.133 4.212 1.00 35.34 156 VAL A C 1
ATOM 1227 O O . VAL A 1 156 ? -42.784 -3.468 3.405 1.00 35.34 156 VAL A O 1
ATOM 1230 N N . ASP A 1 157 ? -42.126 -2.234 5.172 1.00 29.45 157 ASP A N 1
ATOM 1231 C CA . ASP A 1 157 ? -43.322 -1.389 5.216 1.00 29.45 157 ASP A CA 1
ATOM 1232 C C . ASP A 1 157 ? -43.111 -0.129 4.354 1.00 29.45 157 ASP A C 1
ATOM 1234 O O . ASP A 1 157 ? -41.989 0.370 4.223 1.00 29.45 157 ASP A O 1
ATOM 1238 N N . ASN A 1 158 ? -44.168 0.353 3.702 1.00 40.69 158 ASN A N 1
ATOM 1239 C CA . ASN A 1 158 ? -44.061 1.294 2.580 1.00 40.69 158 ASN A CA 1
ATOM 1240 C C . ASN A 1 158 ? -44.024 2.768 3.016 1.00 40.69 158 ASN A C 1
ATOM 1242 O O . ASN A 1 158 ? -44.872 3.220 3.782 1.00 40.69 158 ASN A O 1
ATOM 1246 N N . GLY A 1 159 ? -43.120 3.566 2.429 1.00 28.55 159 GLY A N 1
ATOM 1247 C CA . GLY A 1 159 ? -43.094 5.017 2.658 1.00 28.55 159 GLY A CA 1
ATOM 1248 C C . GLY A 1 159 ? -42.087 5.809 1.813 1.00 28.55 159 GLY A C 1
ATOM 1249 O O . GLY A 1 159 ? -40.935 5.951 2.200 1.00 28.55 159 GLY A O 1
ATOM 1250 N N . ASN A 1 160 ? -42.564 6.394 0.707 1.00 27.31 160 ASN A N 1
ATOM 1251 C CA . ASN A 1 160 ? -41.955 7.485 -0.078 1.00 27.31 160 ASN A CA 1
ATOM 1252 C C . ASN A 1 160 ? -40.456 7.396 -0.451 1.00 27.31 160 ASN A C 1
ATOM 1254 O O . ASN A 1 160 ? -39.591 7.942 0.233 1.00 27.31 160 ASN A O 1
ATOM 1258 N N . SER A 1 161 ? -40.169 6.908 -1.662 1.00 32.56 161 SER A N 1
ATOM 1259 C CA . SER A 1 161 ? -38.958 7.293 -2.409 1.00 32.56 161 SER A CA 1
ATOM 1260 C C . SER A 1 161 ? -39.235 8.478 -3.347 1.00 32.56 161 SER A C 1
ATOM 1262 O O . SER A 1 161 ? -40.194 8.412 -4.117 1.00 32.56 161 SER A O 1
ATOM 1264 N N . PRO A 1 162 ? -38.379 9.516 -3.373 1.00 35.25 162 PRO A N 1
ATOM 1265 C CA . PRO A 1 162 ? -38.330 10.479 -4.470 1.00 35.25 162 PRO A CA 1
ATOM 1266 C C . PRO A 1 162 ? -37.089 10.291 -5.363 1.00 35.25 162 PRO A C 1
ATOM 1268 O O . PRO A 1 162 ? -35.959 10.412 -4.903 1.00 35.25 162 PRO A O 1
ATOM 1271 N N . VAL A 1 163 ? -37.349 10.116 -6.662 1.00 29.03 163 VAL A N 1
ATOM 1272 C CA . VAL A 1 163 ? -36.522 10.538 -7.814 1.00 29.03 163 VAL A CA 1
ATOM 1273 C C . VAL A 1 163 ? -35.092 9.983 -7.950 1.00 29.03 163 VAL A C 1
ATOM 1275 O O . VAL A 1 163 ? -34.119 10.460 -7.370 1.00 29.03 163 VAL A O 1
ATOM 1278 N N . THR A 1 164 ? -34.946 9.080 -8.919 1.00 39.47 164 THR A N 1
ATOM 1279 C CA . THR A 1 164 ? -33.682 8.726 -9.575 1.00 39.47 164 THR A CA 1
ATOM 1280 C C . THR A 1 164 ? -33.244 9.797 -10.588 1.00 39.47 164 THR A C 1
ATOM 1282 O O . THR A 1 164 ? -33.758 9.829 -11.706 1.00 39.47 164 THR A O 1
ATOM 1285 N N . SER A 1 165 ? -32.254 10.634 -10.256 1.00 30.16 165 SER A N 1
ATOM 1286 C CA . SER A 1 165 ? -31.513 11.437 -11.251 1.00 30.16 165 SER A CA 1
ATOM 1287 C C . SER A 1 165 ? -30.165 11.940 -10.707 1.00 30.16 165 SER A C 1
ATOM 1289 O O . SER A 1 165 ? -30.151 12.771 -9.802 1.00 30.16 165 SER A O 1
ATOM 1291 N N . GLY A 1 166 ? -29.037 11.479 -11.274 1.00 28.59 166 GLY A N 1
ATOM 1292 C CA . GLY A 1 166 ? -27.693 12.043 -11.017 1.00 28.59 166 GLY A CA 1
ATOM 1293 C C . GLY A 1 166 ? -26.576 11.071 -10.590 1.00 28.59 166 GLY A C 1
ATOM 1294 O O . GLY A 1 166 ? -25.433 11.497 -10.434 1.00 28.59 166 GLY A O 1
ATOM 1295 N N . LEU A 1 167 ? -26.859 9.777 -10.407 1.00 33.88 167 LEU A N 1
ATOM 1296 C CA . LEU A 1 167 ? -25.920 8.797 -9.830 1.00 33.88 167 LEU A CA 1
ATOM 1297 C C . LEU A 1 167 ? -25.066 8.025 -10.863 1.00 33.88 167 LEU A C 1
ATOM 1299 O O . LEU A 1 167 ? -24.992 6.803 -10.825 1.00 33.88 167 LEU A O 1
ATOM 1303 N N . GLU A 1 168 ? -24.353 8.742 -11.739 1.00 33.34 168 GLU A N 1
ATOM 1304 C CA . GLU A 1 168 ? -23.251 8.171 -12.553 1.00 33.34 168 GLU A CA 1
ATOM 1305 C C . GLU A 1 168 ? -21.858 8.724 -12.169 1.00 33.34 168 GLU A C 1
ATOM 1307 O O . GLU A 1 168 ? -20.836 8.317 -12.717 1.00 33.34 168 GLU A O 1
ATOM 1312 N N . ALA A 1 169 ? -21.787 9.665 -11.220 1.00 36.22 169 ALA A N 1
ATOM 1313 C CA . ALA A 1 169 ? -20.627 10.549 -11.060 1.00 36.22 169 ALA A CA 1
ATOM 1314 C C . ALA A 1 169 ? -19.560 10.121 -10.025 1.00 36.22 169 ALA A C 1
ATOM 1316 O O . ALA A 1 169 ? -18.591 10.859 -9.829 1.00 36.22 169 ALA A O 1
ATOM 1317 N N . ARG A 1 170 ? -19.713 8.990 -9.315 1.00 36.69 170 ARG A N 1
ATOM 1318 C CA . ARG A 1 170 ? -18.800 8.595 -8.216 1.00 36.69 170 ARG A CA 1
ATOM 1319 C C . ARG A 1 170 ? -18.463 7.102 -8.201 1.00 36.69 170 ARG A C 1
ATOM 1321 O O . ARG A 1 170 ? -19.174 6.306 -7.601 1.00 36.69 170 ARG A O 1
ATOM 1328 N N . ASP A 1 171 ? -17.321 6.760 -8.798 1.00 39.47 171 ASP A N 1
ATOM 1329 C CA . ASP A 1 171 ? -16.599 5.508 -8.537 1.00 39.47 171 ASP A CA 1
ATOM 1330 C C . ASP A 1 171 ? -15.744 5.670 -7.257 1.00 39.47 171 ASP A C 1
ATOM 1332 O O . ASP A 1 171 ? -14.789 6.458 -7.267 1.00 39.47 171 ASP A O 1
ATOM 1336 N N . PRO A 1 172 ? -16.047 4.953 -6.157 1.00 38.09 172 PRO A N 1
ATOM 1337 C CA . PRO A 1 172 ? -15.336 5.086 -4.885 1.00 38.09 172 PRO A CA 1
ATOM 1338 C C . PRO A 1 172 ? -13.927 4.467 -4.888 1.00 38.09 172 PRO A C 1
ATOM 1340 O O . PRO A 1 172 ? -13.170 4.662 -3.936 1.00 38.09 172 PRO A O 1
ATOM 1343 N N . PHE A 1 173 ? -13.523 3.764 -5.953 1.00 36.62 173 PHE A N 1
ATOM 1344 C CA . PHE A 1 173 ? -12.145 3.298 -6.138 1.00 36.62 173 PHE A CA 1
ATOM 1345 C C . PHE A 1 173 ? -11.244 4.301 -6.869 1.00 36.62 173 PHE A C 1
ATOM 1347 O O . PHE A 1 173 ? -10.048 4.030 -7.032 1.00 36.62 173 PHE A O 1
ATOM 1354 N N . ARG A 1 174 ? -11.757 5.462 -7.307 1.00 41.41 174 ARG A N 1
ATOM 1355 C CA . ARG A 1 174 ? -10.946 6.437 -8.047 1.00 41.41 174 ARG A CA 1
ATOM 1356 C C . ARG A 1 174 ? -9.877 7.067 -7.152 1.00 41.41 174 ARG A C 1
ATOM 1358 O O . ARG A 1 174 ? -10.091 8.089 -6.509 1.00 41.41 174 ARG A O 1
ATOM 1365 N N . LEU A 1 175 ? -8.665 6.511 -7.189 1.00 35.88 175 LEU A N 1
ATOM 1366 C CA . LEU A 1 175 ? -7.537 7.016 -6.399 1.00 35.88 175 LEU A CA 1
ATOM 1367 C C . LEU A 1 175 ? -7.188 8.488 -6.720 1.00 35.88 175 LEU A C 1
ATOM 1369 O O . LEU A 1 175 ? -6.640 9.192 -5.882 1.00 35.88 175 LEU A O 1
ATOM 1373 N N . GLU A 1 176 ? -7.546 8.975 -7.910 1.00 37.94 176 GLU A N 1
ATOM 1374 C CA . GLU A 1 176 ? -7.392 10.385 -8.288 1.00 37.94 176 GLU A CA 1
ATOM 1375 C C . GLU A 1 176 ? -8.403 11.335 -7.620 1.00 37.94 176 GLU A C 1
ATOM 1377 O O . GLU A 1 176 ? -8.062 12.496 -7.417 1.00 37.94 176 GLU A O 1
ATOM 1382 N N . SER A 1 177 ? -9.622 10.912 -7.253 1.00 37.88 177 SER A N 1
ATOM 1383 C CA . SER A 1 177 ? -10.657 11.855 -6.770 1.00 37.88 177 SER A CA 1
ATOM 1384 C C . SER A 1 177 ? -10.407 12.379 -5.353 1.00 37.88 177 SER A C 1
ATOM 1386 O O . SER A 1 177 ? -11.071 13.312 -4.918 1.00 37.88 177 SER A O 1
ATOM 1388 N N . TRP A 1 178 ? -9.438 11.804 -4.636 1.00 36.16 178 TRP A N 1
ATOM 1389 C CA . TRP A 1 178 ? -8.915 12.333 -3.371 1.00 36.16 178 TRP A CA 1
ATOM 1390 C C . TRP A 1 178 ? -7.460 12.819 -3.479 1.00 36.16 178 TRP A C 1
ATOM 1392 O O . TRP A 1 178 ? -6.993 13.541 -2.597 1.00 36.16 178 TRP A O 1
ATOM 1402 N N . ALA A 1 179 ? -6.752 12.433 -4.549 1.00 36.12 179 ALA A N 1
ATOM 1403 C CA . ALA A 1 179 ? -5.368 12.811 -4.838 1.00 36.12 179 ALA A CA 1
ATOM 1404 C C . ALA A 1 179 ? -5.241 13.949 -5.873 1.00 36.12 179 ALA A C 1
ATOM 1406 O O . ALA A 1 179 ? -4.125 14.292 -6.263 1.00 36.12 179 ALA A O 1
ATOM 1407 N N . SER A 1 180 ? -6.359 14.544 -6.307 1.00 36.12 180 SER A N 1
ATOM 1408 C CA . SER A 1 180 ? -6.400 15.696 -7.216 1.00 36.12 180 SER A CA 1
ATOM 1409 C C . SER A 1 180 ? -5.855 16.958 -6.546 1.00 36.12 180 SER A C 1
ATOM 1411 O O . SER A 1 180 ? -6.593 17.830 -6.099 1.00 36.12 180 SER A O 1
ATOM 1413 N N . THR A 1 181 ? -4.530 17.074 -6.500 1.00 40.34 181 THR A N 1
ATOM 1414 C CA . THR A 1 181 ? -3.850 18.358 -6.326 1.00 40.34 181 THR A CA 1
ATOM 1415 C C . THR A 1 181 ? -3.769 19.073 -7.674 1.00 40.34 181 THR A C 1
ATOM 1417 O O . THR A 1 181 ? -2.700 19.137 -8.280 1.00 40.34 181 THR A O 1
ATOM 1420 N N . ASP A 1 182 ? -4.900 19.610 -8.127 1.00 34.94 182 ASP A N 1
ATOM 1421 C CA . ASP A 1 182 ? -4.920 20.750 -9.045 1.00 34.94 182 ASP A CA 1
ATOM 1422 C C . ASP A 1 182 ? -5.771 21.870 -8.423 1.00 34.94 182 ASP A C 1
ATOM 1424 O O . ASP A 1 182 ? -6.772 21.621 -7.751 1.00 34.94 182 ASP A O 1
ATOM 1428 N N . GLY A 1 183 ? -5.313 23.112 -8.553 1.00 40.22 183 GLY A N 1
ATOM 1429 C CA . GLY A 1 183 ? -5.604 24.212 -7.626 1.00 40.22 183 GLY A CA 1
ATOM 1430 C C . GLY A 1 183 ? -6.960 24.901 -7.794 1.00 40.22 183 GLY A C 1
ATOM 1431 O O . GLY A 1 183 ? -7.042 26.100 -7.535 1.00 40.22 183 GLY A O 1
ATOM 1432 N N . SER A 1 184 ? -7.997 24.203 -8.269 1.00 35.97 184 SER A N 1
ATOM 1433 C CA . SER A 1 184 ? -9.262 24.828 -8.694 1.00 35.97 184 SER A CA 1
ATOM 1434 C C . SER A 1 184 ? -10.556 24.194 -8.165 1.00 35.97 184 SER A C 1
ATOM 1436 O O . SER A 1 184 ? -11.576 24.888 -8.131 1.00 35.97 184 SER A O 1
ATOM 1438 N N . GLU A 1 185 ? -10.549 22.954 -7.659 1.00 45.00 185 GLU A N 1
ATOM 1439 C CA . GLU A 1 185 ? -11.700 22.449 -6.898 1.00 45.00 185 GLU A CA 1
ATOM 1440 C C . GLU A 1 185 ? -11.733 23.096 -5.506 1.00 45.00 185 GLU A C 1
ATOM 1442 O O . GLU A 1 185 ? -10.905 22.824 -4.633 1.00 45.00 185 GLU A O 1
ATOM 1447 N N . LYS A 1 186 ? -12.713 23.981 -5.288 1.00 47.75 186 LYS A N 1
ATOM 1448 C CA . LYS A 1 186 ? -12.977 24.568 -3.970 1.00 47.75 186 LYS A CA 1
ATOM 1449 C C . LYS A 1 186 ? -13.414 23.459 -3.015 1.00 47.75 186 LYS A C 1
ATOM 1451 O O . LYS A 1 186 ? -14.555 23.008 -3.086 1.00 47.75 186 LYS A O 1
ATOM 1456 N N . ILE A 1 187 ? -12.522 23.058 -2.106 1.00 54.38 187 ILE A N 1
ATOM 1457 C CA . ILE A 1 187 ? -12.861 22.176 -0.983 1.00 54.38 187 ILE A CA 1
ATOM 1458 C C . ILE A 1 187 ? -14.087 22.765 -0.280 1.00 54.38 187 ILE A C 1
ATOM 1460 O O . ILE A 1 187 ? -14.058 23.928 0.127 1.00 54.38 187 ILE A O 1
ATOM 1464 N N . ASP A 1 188 ? -15.147 21.962 -0.150 1.00 70.56 188 ASP A N 1
ATOM 1465 C CA . ASP A 1 188 ? -16.371 22.319 0.572 1.00 70.56 188 ASP A CA 1
ATOM 1466 C C . ASP A 1 188 ? -16.009 22.994 1.913 1.00 70.56 188 ASP A C 1
ATOM 1468 O O . ASP A 1 188 ? -15.318 22.366 2.724 1.00 70.56 188 ASP A O 1
ATOM 1472 N N . PRO A 1 189 ? -16.449 24.243 2.176 1.00 75.62 189 PRO A N 1
ATOM 1473 C CA . PRO A 1 189 ? -16.152 24.950 3.420 1.00 75.62 189 PRO A CA 1
ATOM 1474 C C . PRO A 1 189 ? -16.500 24.150 4.683 1.00 75.62 189 PRO A C 1
ATOM 1476 O O . PRO A 1 189 ? -15.791 24.244 5.687 1.00 75.62 189 PRO A O 1
ATOM 1479 N N . VAL A 1 190 ? -17.537 23.305 4.632 1.00 78.81 190 VAL A N 1
ATOM 1480 C CA . VAL A 1 190 ? -17.925 22.416 5.737 1.00 78.81 190 VAL A CA 1
ATOM 1481 C C . VAL A 1 190 ? -16.901 21.291 5.925 1.00 78.81 190 VAL A C 1
ATOM 1483 O O . VAL A 1 190 ? -16.558 20.950 7.060 1.00 78.81 190 VAL A O 1
ATOM 1486 N N . ARG A 1 191 ? -16.359 20.728 4.837 1.00 79.62 191 ARG A N 1
ATOM 1487 C CA . ARG A 1 191 ? -15.270 19.736 4.887 1.00 79.62 191 ARG A CA 1
ATOM 1488 C C . ARG A 1 191 ? -13.952 20.367 5.343 1.00 79.62 191 ARG A C 1
ATOM 1490 O O . ARG A 1 191 ? -13.260 19.769 6.164 1.00 79.62 191 ARG A O 1
ATOM 1497 N N . ALA A 1 192 ? -13.629 21.569 4.868 1.00 74.00 192 ALA A N 1
ATOM 1498 C CA . ALA A 1 192 ? -12.447 22.318 5.292 1.00 74.00 192 ALA A CA 1
ATOM 1499 C C . ALA A 1 192 ? -12.480 22.603 6.804 1.00 74.00 192 ALA A C 1
ATOM 1501 O O . ALA A 1 192 ? -11.525 22.278 7.508 1.00 74.00 192 ALA A O 1
ATOM 1502 N N . GLY A 1 193 ? -13.612 23.089 7.330 1.00 82.44 193 GLY A N 1
ATOM 1503 C CA . GLY A 1 193 ? -13.805 23.290 8.771 1.00 82.44 193 GLY A CA 1
ATOM 1504 C C . GLY A 1 193 ? -13.616 22.007 9.590 1.00 82.44 193 GLY A C 1
ATOM 1505 O O . GLY A 1 193 ? -12.916 22.021 10.601 1.00 82.44 193 GLY A O 1
ATOM 1506 N N . LYS A 1 194 ? -14.154 20.869 9.124 1.00 85.44 194 LYS A N 1
ATOM 1507 C CA . LYS A 1 194 ? -13.945 19.554 9.765 1.00 85.44 194 LYS A CA 1
ATOM 1508 C C . LYS A 1 194 ? -12.476 19.110 9.756 1.00 85.44 194 LYS A C 1
ATOM 1510 O O . LYS A 1 194 ? -12.023 18.521 10.735 1.00 85.44 194 LYS A O 1
ATOM 1515 N N . LEU A 1 195 ? -11.722 19.400 8.692 1.00 78.25 195 LEU A N 1
ATOM 1516 C CA . LEU A 1 195 ? -10.291 19.079 8.608 1.00 78.25 195 LEU A CA 1
ATOM 1517 C C . LEU A 1 195 ? -9.446 19.937 9.567 1.00 78.25 195 LEU A C 1
ATOM 1519 O O . LEU A 1 195 ? -8.543 19.401 10.210 1.00 78.25 195 LEU A O 1
ATOM 1523 N N . GLU A 1 196 ? -9.752 21.227 9.737 1.00 81.75 196 GLU A N 1
ATOM 1524 C CA . GLU A 1 196 ? -9.086 22.067 10.750 1.00 81.75 196 GLU A CA 1
ATOM 1525 C C . GLU A 1 196 ? -9.471 21.675 12.187 1.00 81.75 196 GLU A C 1
ATOM 1527 O O . GLU A 1 196 ? -8.615 21.637 13.075 1.00 81.75 196 GLU A O 1
ATOM 1532 N N . GLU A 1 197 ? -10.727 21.287 12.425 1.00 84.94 197 GLU A N 1
ATOM 1533 C CA . GLU A 1 197 ? -11.162 20.740 13.716 1.00 84.94 197 GLU A CA 1
ATOM 1534 C C . GLU A 1 197 ? -10.416 19.441 14.059 1.00 84.94 197 GLU A C 1
ATOM 1536 O O . GLU A 1 197 ? -9.924 19.267 15.176 1.00 84.94 197 GLU A O 1
ATOM 1541 N N . GLN A 1 198 ? -10.250 18.550 13.077 1.00 89.19 198 GLN A N 1
ATOM 1542 C CA . GLN A 1 198 ? -9.459 17.329 13.213 1.00 89.19 198 GLN A CA 1
ATOM 1543 C C . GLN A 1 198 ? -7.981 17.625 13.485 1.00 89.19 198 GLN A C 1
ATOM 1545 O O . GLN A 1 198 ? -7.381 16.972 14.340 1.00 89.19 198 GLN A O 1
ATOM 1550 N N . LYS A 1 199 ? -7.380 18.614 12.812 1.00 79.81 199 LYS A N 1
ATOM 1551 C CA . LYS A 1 199 ? -5.998 19.029 13.100 1.00 79.81 199 LYS A CA 1
ATOM 1552 C C . LYS A 1 199 ? -5.841 19.512 14.541 1.00 79.81 199 LYS A C 1
ATOM 1554 O O . LYS A 1 199 ? -4.838 19.188 15.166 1.00 79.81 199 LYS A O 1
ATOM 1559 N N . ARG A 1 200 ? -6.830 20.231 15.085 1.00 79.44 200 ARG A N 1
ATOM 1560 C CA . ARG A 1 200 ? -6.793 20.758 16.460 1.00 79.44 200 ARG A CA 1
ATOM 1561 C C . ARG A 1 200 ? -7.058 19.694 17.530 1.00 79.44 200 ARG A C 1
ATOM 1563 O O . ARG A 1 200 ? -6.381 19.681 18.551 1.00 79.44 200 ARG A O 1
ATOM 1570 N N . THR A 1 201 ? -8.019 18.800 17.305 1.00 83.75 201 THR A N 1
ATOM 1571 C CA . THR A 1 201 ? -8.476 17.805 18.302 1.00 83.75 201 THR A CA 1
ATOM 1572 C C . THR A 1 201 ? -7.773 16.450 18.208 1.00 83.75 201 THR A C 1
ATOM 1574 O O . THR A 1 201 ? -7.700 15.718 19.192 1.00 83.75 201 THR A O 1
ATOM 1577 N N . SER A 1 202 ? -7.264 16.096 17.026 1.00 86.81 202 SER A N 1
ATOM 1578 C CA . SER A 1 202 ? -6.774 14.755 16.681 1.00 86.81 202 SER A CA 1
ATOM 1579 C C . SER A 1 202 ? -5.381 14.770 16.036 1.00 86.81 202 SER A C 1
ATOM 1581 O O . SER A 1 202 ? -5.010 13.809 15.361 1.00 86.81 202 SER A O 1
ATOM 1583 N N . ALA A 1 203 ? -4.584 15.822 16.275 1.00 77.44 203 ALA A N 1
ATOM 1584 C CA . ALA A 1 203 ? -3.234 16.025 15.727 1.00 77.44 203 ALA A CA 1
ATOM 1585 C C . ALA A 1 203 ? -2.350 14.760 15.743 1.00 77.44 203 ALA A C 1
ATOM 1587 O O . ALA A 1 203 ? -1.715 14.416 14.748 1.00 77.44 203 ALA A O 1
ATOM 1588 N N . GLN A 1 204 ? -2.364 14.030 16.862 1.00 82.25 204 GLN A N 1
ATOM 1589 C CA . GLN A 1 204 ? -1.588 12.804 17.083 1.00 82.25 204 GLN A CA 1
ATOM 1590 C C . GLN A 1 204 ? -1.919 11.649 16.113 1.00 82.25 204 GLN A C 1
ATOM 1592 O O . GLN A 1 204 ? -1.101 10.748 15.939 1.00 82.25 204 GLN A O 1
ATOM 1597 N N . TRP A 1 205 ? -3.093 11.656 15.471 1.00 83.25 205 TRP A N 1
ATOM 1598 C CA . TRP A 1 205 ? -3.503 10.625 14.510 1.00 83.25 205 TRP A CA 1
ATOM 1599 C C . TRP A 1 205 ? -3.1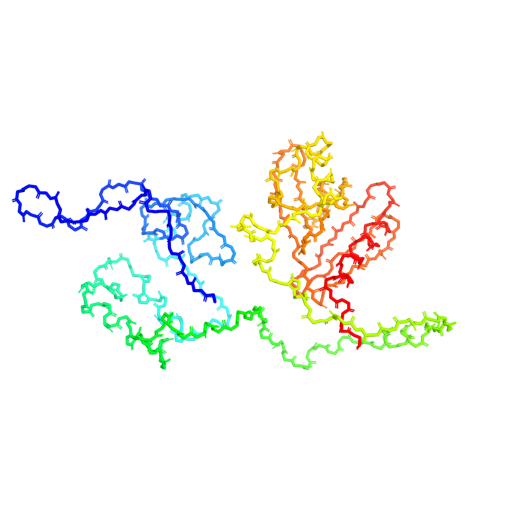72 10.979 13.056 1.00 83.25 205 TRP A C 1
ATOM 1601 O O . TRP A 1 205 ? -3.088 10.069 12.232 1.00 83.25 205 TRP A O 1
ATOM 1611 N N . LEU A 1 206 ? -2.929 12.259 12.742 1.00 75.81 206 LEU A N 1
ATOM 1612 C CA . LEU A 1 206 ? -2.630 12.728 11.381 1.00 75.81 206 LEU A CA 1
ATOM 1613 C C . LEU A 1 206 ? -1.493 11.955 10.674 1.00 75.81 206 LEU A C 1
ATOM 1615 O O . LEU A 1 206 ? -1.646 11.705 9.481 1.00 75.81 206 LEU A O 1
ATOM 1619 N N . PRO A 1 207 ? -0.401 11.507 11.339 1.00 78.25 207 PRO A N 1
ATOM 1620 C CA . PRO A 1 207 ? 0.669 10.747 10.677 1.00 78.25 207 PRO A CA 1
ATOM 1621 C C . PRO A 1 207 ? 0.260 9.378 10.105 1.00 78.25 207 PRO A C 1
ATOM 1623 O O . PRO A 1 207 ? 1.047 8.765 9.388 1.00 78.25 207 PRO A O 1
ATOM 1626 N N . PHE A 1 208 ? -0.941 8.880 10.421 1.00 75.88 208 PHE A N 1
ATOM 1627 C CA . PHE A 1 208 ? -1.494 7.639 9.861 1.00 75.88 208 PHE A CA 1
ATOM 1628 C C . PHE A 1 208 ? -2.509 7.897 8.730 1.00 75.88 208 PHE A C 1
ATOM 1630 O O . PHE A 1 208 ? -2.952 6.954 8.067 1.00 75.88 208 PHE A O 1
ATOM 1637 N N . LEU A 1 209 ? -2.884 9.162 8.508 1.00 74.12 209 LEU A N 1
ATOM 1638 C CA . LEU A 1 209 ? -3.920 9.583 7.568 1.00 74.12 209 LEU A CA 1
ATOM 1639 C C . LEU A 1 209 ? -3.344 10.073 6.232 1.00 74.12 209 LEU A C 1
ATOM 1641 O O . LEU A 1 209 ? -2.196 10.503 6.126 1.00 74.12 209 LEU A O 1
ATOM 1645 N N . LEU A 1 210 ? -4.185 10.045 5.205 1.00 71.75 210 LEU A N 1
ATOM 1646 C CA . LEU A 1 210 ? -3.973 10.722 3.930 1.00 71.75 210 LEU A CA 1
ATOM 1647 C C . LEU A 1 210 ? -4.317 12.218 4.070 1.00 71.75 210 LEU A C 1
ATOM 1649 O O . LEU A 1 210 ? -5.074 12.614 4.955 1.00 71.75 210 LEU A O 1
ATOM 1653 N N . ARG A 1 211 ? -3.774 13.073 3.188 1.00 52.62 211 ARG A N 1
ATOM 1654 C CA . ARG A 1 211 ? -3.786 14.551 3.348 1.00 52.62 211 ARG A CA 1
ATOM 1655 C C . ARG A 1 211 ? -5.179 15.207 3.420 1.00 52.62 211 ARG A C 1
ATOM 1657 O O . ARG A 1 211 ? -5.265 16.382 3.761 1.00 52.62 211 ARG A O 1
ATOM 1664 N N . SER A 1 212 ? -6.236 14.474 3.084 1.00 66.62 212 SER A N 1
ATOM 1665 C CA . SER A 1 212 ? -7.628 14.932 2.994 1.00 66.62 212 SER A CA 1
ATOM 1666 C C . SER A 1 212 ? -8.628 14.013 3.719 1.00 66.62 212 SER A C 1
ATOM 1668 O O . SER A 1 212 ? -9.834 14.223 3.597 1.00 66.62 212 SER A O 1
ATOM 1670 N N . GLU A 1 213 ? -8.154 13.009 4.466 1.00 77.44 213 GLU A N 1
ATOM 1671 C CA . GLU A 1 213 ? -8.955 11.950 5.107 1.00 77.44 213 GLU A CA 1
ATOM 1672 C C . GLU A 1 213 ? -9.538 12.402 6.460 1.00 77.44 213 GLU A C 1
ATOM 1674 O O . GLU A 1 213 ? -8.814 12.914 7.320 1.00 77.44 213 GLU A O 1
ATOM 1679 N N . LEU A 1 214 ? -10.846 12.208 6.662 1.00 85.88 214 LEU A N 1
ATOM 1680 C CA . LEU A 1 214 ? -11.550 12.532 7.906 1.00 85.88 214 LEU A CA 1
ATOM 1681 C C . LEU A 1 214 ? -11.772 11.286 8.765 1.00 85.88 214 LEU A C 1
ATOM 1683 O O . LEU A 1 214 ? -12.222 10.247 8.294 1.00 85.88 214 LEU A O 1
ATOM 1687 N N . ILE A 1 215 ? -11.523 11.421 10.062 1.00 91.06 215 ILE A N 1
ATOM 1688 C CA . ILE A 1 215 ? -11.851 10.459 11.109 1.00 91.06 215 ILE A CA 1
ATOM 1689 C C . ILE A 1 215 ? -13.361 10.502 11.360 1.00 91.06 215 ILE A C 1
ATOM 1691 O O . ILE A 1 215 ? -13.900 11.510 11.814 1.00 91.06 215 ILE A O 1
ATOM 1695 N N . LEU A 1 216 ? -14.028 9.368 11.151 1.00 91.62 216 LEU A N 1
ATOM 1696 C CA . LEU A 1 216 ? -15.434 9.163 11.513 1.00 91.62 216 LEU A CA 1
ATOM 1697 C C . LEU A 1 216 ? -15.581 8.515 12.900 1.00 91.62 216 LEU A C 1
ATOM 1699 O O . LEU A 1 216 ? -16.575 8.740 13.592 1.00 91.62 216 LEU A O 1
ATOM 1703 N N . ARG A 1 217 ? -14.585 7.730 13.342 1.00 92.50 217 ARG A N 1
ATOM 1704 C CA . ARG A 1 217 ? -14.457 7.271 14.737 1.00 92.50 217 ARG A CA 1
ATOM 1705 C C . ARG A 1 217 ? -13.017 6.885 15.075 1.00 92.50 217 ARG A C 1
ATOM 1707 O O . ARG A 1 217 ? -12.362 6.191 14.302 1.00 92.50 217 ARG A O 1
ATOM 1714 N N . THR A 1 218 ? -12.568 7.220 16.285 1.00 95.12 218 THR A N 1
ATOM 1715 C CA . THR A 1 218 ? -11.468 6.500 16.949 1.00 95.12 218 THR A CA 1
ATOM 1716 C C . THR A 1 218 ? -11.951 5.797 18.213 1.00 95.12 218 THR A C 1
ATOM 1718 O O . THR A 1 218 ? -12.989 6.143 18.779 1.00 95.12 218 THR A O 1
ATOM 1721 N N . GLY A 1 219 ? -11.201 4.795 18.670 1.00 95.25 219 GLY A N 1
ATOM 1722 C CA . GLY A 1 219 ? -11.388 4.225 20.002 1.00 95.25 219 GLY A CA 1
ATOM 1723 C C . GLY A 1 219 ? -10.458 3.047 20.297 1.00 95.25 219 GLY A C 1
ATOM 1724 O O . GLY A 1 219 ? -9.957 2.408 19.369 1.00 95.25 219 GLY A O 1
ATOM 1725 N N . PRO A 1 220 ? -10.199 2.744 21.580 1.00 96.00 220 PRO A N 1
ATOM 1726 C CA . PRO A 1 220 ? -9.426 1.574 21.966 1.00 96.00 220 PRO A CA 1
ATOM 1727 C C . PRO A 1 220 ? -10.228 0.294 21.708 1.00 96.00 220 PRO A C 1
ATOM 1729 O O . PRO A 1 220 ? -11.395 0.205 22.077 1.00 96.00 220 PRO A O 1
ATOM 1732 N N . ILE A 1 221 ? -9.580 -0.717 21.137 1.00 96.38 221 ILE A N 1
ATOM 1733 C CA . ILE A 1 221 ? -10.102 -2.079 20.993 1.00 96.38 221 ILE A CA 1
ATOM 1734 C C . ILE A 1 221 ? -9.047 -3.102 21.428 1.00 96.38 221 ILE A C 1
ATOM 1736 O O . ILE A 1 221 ? -7.846 -2.820 21.461 1.00 96.38 221 ILE A O 1
ATOM 1740 N N . ASN A 1 222 ? -9.481 -4.321 21.717 1.00 95.56 222 ASN A N 1
ATOM 1741 C CA . ASN A 1 222 ? -8.635 -5.497 21.859 1.00 95.56 222 ASN A CA 1
ATOM 1742 C C . ASN A 1 222 ? -8.688 -6.296 20.548 1.00 95.56 222 ASN A C 1
ATOM 1744 O O . ASN A 1 222 ? -9.747 -6.748 20.113 1.00 95.56 222 ASN A O 1
ATOM 1748 N N . LYS A 1 223 ? -7.540 -6.452 19.875 1.00 94.56 223 LYS A N 1
ATOM 1749 C CA . LYS A 1 223 ? -7.431 -7.194 18.610 1.00 94.56 223 LYS A CA 1
ATOM 1750 C C . LYS A 1 223 ? -6.814 -8.570 18.838 1.00 94.56 223 LYS A C 1
ATOM 1752 O O . LYS A 1 223 ? -5.691 -8.660 19.336 1.00 94.56 223 LYS A O 1
ATOM 1757 N N . ARG A 1 224 ? -7.470 -9.636 18.369 1.00 89.31 224 ARG A N 1
ATOM 1758 C CA . ARG A 1 224 ? -6.904 -10.997 18.416 1.00 89.31 224 ARG A CA 1
ATOM 1759 C C . ARG A 1 224 ? -5.701 -11.152 17.468 1.00 89.31 224 ARG A C 1
ATOM 1761 O O . ARG A 1 224 ? -5.757 -10.767 16.293 1.00 89.31 224 ARG A O 1
ATOM 1768 N N . LYS A 1 225 ? -4.627 -11.766 17.974 1.00 81.94 225 LYS A N 1
ATOM 1769 C CA . LYS A 1 225 ? -3.411 -12.203 17.268 1.00 81.94 225 LYS A CA 1
ATOM 1770 C C . LYS A 1 225 ? -3.056 -13.627 17.735 1.00 81.94 225 LYS A C 1
ATOM 1772 O O . LYS A 1 225 ? -2.283 -13.811 18.673 1.00 81.94 225 LYS A O 1
ATOM 1777 N N . GLY A 1 226 ? -3.631 -14.635 17.077 1.00 77.81 226 GLY A N 1
ATOM 1778 C CA . GLY A 1 226 ? -3.512 -16.036 17.499 1.00 77.81 226 GLY A CA 1
ATOM 1779 C C . GLY A 1 226 ? -4.308 -16.293 18.782 1.00 77.81 226 GLY A C 1
ATOM 1780 O O . GLY A 1 226 ? -5.504 -15.995 18.835 1.00 77.81 226 GLY A O 1
ATOM 1781 N N . PHE A 1 227 ? -3.643 -16.812 19.813 1.00 74.44 227 PHE A N 1
ATOM 1782 C CA . PHE A 1 227 ? -4.233 -17.052 21.137 1.00 74.44 227 PHE A CA 1
ATOM 1783 C C . PHE A 1 227 ? -4.311 -15.798 22.025 1.00 74.44 227 PHE A C 1
ATOM 1785 O O . PHE A 1 227 ? -5.066 -15.789 22.989 1.00 74.44 227 PHE A O 1
ATOM 1792 N N . PHE A 1 228 ? -3.589 -14.722 21.691 1.00 75.25 228 PHE A N 1
ATOM 1793 C CA . PHE A 1 228 ? -3.519 -13.512 22.515 1.00 75.25 228 PHE A CA 1
ATOM 1794 C C . PHE A 1 228 ? -4.302 -12.345 21.908 1.00 75.25 228 PHE A C 1
ATOM 1796 O O . PHE A 1 228 ? -4.242 -12.114 20.698 1.00 75.25 228 PHE A O 1
ATOM 1803 N N . SER A 1 229 ? -4.952 -11.542 22.749 1.00 89.25 229 SER A N 1
ATOM 1804 C CA . SER A 1 229 ? -5.401 -10.194 22.380 1.00 89.25 229 SER A CA 1
ATOM 1805 C C . SER A 1 229 ? -4.281 -9.171 22.591 1.00 89.25 229 SER A C 1
ATOM 1807 O O . SER A 1 229 ? -3.429 -9.323 23.469 1.00 89.25 229 SER A O 1
ATOM 1809 N N . LYS A 1 230 ? -4.266 -8.109 21.780 1.00 91.06 230 LYS A N 1
ATOM 1810 C CA . LYS A 1 230 ? -3.431 -6.918 21.986 1.00 91.06 230 LYS A CA 1
ATOM 1811 C C . LYS A 1 230 ? -4.270 -5.657 21.806 1.00 91.06 230 LYS A C 1
ATOM 1813 O O . LYS A 1 230 ? -4.966 -5.524 20.798 1.00 91.06 230 LYS A O 1
ATOM 1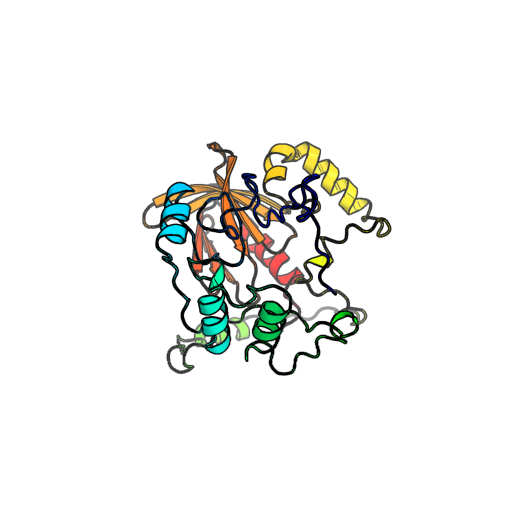818 N N . ARG A 1 231 ? -4.168 -4.738 22.769 1.00 94.50 231 ARG A N 1
ATOM 1819 C CA . ARG A 1 231 ? -4.820 -3.425 22.737 1.00 94.50 231 ARG A CA 1
ATOM 1820 C C . ARG A 1 231 ? -4.319 -2.621 21.537 1.00 94.50 231 ARG A C 1
ATOM 1822 O O . ARG A 1 231 ? -3.115 -2.570 21.292 1.00 94.50 231 ARG A O 1
ATOM 1829 N N . ARG A 1 232 ? -5.215 -2.012 20.772 1.00 95.69 232 ARG A N 1
ATOM 1830 C CA . ARG A 1 232 ? -4.915 -1.093 19.662 1.00 95.69 232 ARG A CA 1
ATOM 1831 C C . ARG A 1 232 ? -5.887 0.074 19.729 1.00 95.69 232 ARG A C 1
ATOM 1833 O O . ARG A 1 232 ? -6.980 -0.089 20.262 1.00 95.69 232 ARG A O 1
ATOM 1840 N N . LEU A 1 233 ? -5.523 1.213 19.158 1.00 96.19 233 LEU A N 1
ATOM 1841 C CA . LEU A 1 233 ? -6.524 2.198 18.766 1.00 96.19 233 LEU A CA 1
ATOM 1842 C C . LEU A 1 233 ? -6.979 1.851 17.344 1.00 96.19 233 LEU A C 1
ATOM 1844 O O . LEU A 1 233 ? -6.148 1.633 16.460 1.00 96.19 233 LEU A O 1
ATOM 1848 N N . LEU A 1 234 ? -8.288 1.756 17.150 1.00 97.00 234 LEU A N 1
ATOM 1849 C CA . LEU A 1 234 ? -8.934 1.610 15.852 1.00 97.00 234 LEU A CA 1
ATOM 1850 C C . LEU A 1 234 ? -9.296 3.005 15.331 1.00 97.00 234 LEU A C 1
ATOM 1852 O O . LEU A 1 234 ? -9.770 3.838 16.105 1.00 97.00 234 LEU A O 1
ATOM 1856 N N . ILE A 1 235 ? -9.071 3.247 14.043 1.00 95.12 235 ILE A N 1
ATOM 1857 C CA . ILE A 1 235 ? -9.398 4.494 13.346 1.00 95.12 235 ILE A CA 1
ATOM 1858 C C . ILE A 1 235 ? -10.242 4.117 12.125 1.00 95.12 235 ILE A C 1
ATOM 1860 O O . ILE A 1 235 ? -9.751 3.451 11.212 1.00 95.12 235 ILE A O 1
ATOM 1864 N N . LEU A 1 236 ? -11.512 4.520 12.140 1.00 94.31 236 LEU A N 1
ATOM 1865 C CA . LEU A 1 236 ? -12.410 4.509 10.989 1.00 94.31 236 LEU A CA 1
ATOM 1866 C C . LEU A 1 236 ? -12.412 5.903 10.371 1.00 94.31 236 LEU A C 1
ATOM 1868 O O . LEU A 1 236 ? -12.606 6.895 11.082 1.00 94.31 236 LEU A O 1
ATOM 1872 N N . THR A 1 237 ? -12.230 5.956 9.060 1.00 89.62 237 THR A N 1
ATOM 1873 C CA . THR A 1 237 ? -12.198 7.187 8.276 1.00 89.62 237 THR A CA 1
ATOM 1874 C C . THR A 1 237 ? -13.273 7.173 7.191 1.00 89.62 237 THR A C 1
ATOM 1876 O O . THR A 1 237 ? -13.968 6.173 7.014 1.00 89.62 237 THR A O 1
ATOM 1879 N N . ASP A 1 238 ? -13.440 8.295 6.491 1.00 81.75 238 ASP A N 1
ATOM 1880 C CA . ASP A 1 238 ? -14.281 8.399 5.292 1.00 81.75 238 ASP A CA 1
ATOM 1881 C C . ASP A 1 238 ? -13.590 7.886 4.014 1.00 81.75 238 ASP A C 1
ATOM 1883 O O . ASP A 1 238 ? -14.191 7.839 2.943 1.00 81.75 238 ASP A O 1
ATOM 1887 N N . PHE A 1 239 ? -12.336 7.449 4.132 1.00 76.31 239 PHE A N 1
ATOM 1888 C CA . PHE A 1 239 ? -11.629 6.693 3.107 1.00 76.31 239 PHE A CA 1
ATOM 1889 C C . PHE A 1 239 ? -12.018 5.202 3.171 1.00 76.31 239 PHE A C 1
ATOM 1891 O O . PHE A 1 239 ? -12.364 4.719 4.251 1.00 76.31 239 PHE A O 1
ATOM 1898 N N . PRO A 1 240 ? -11.914 4.414 2.080 1.00 75.00 240 PRO A N 1
ATOM 1899 C CA . PRO A 1 240 ? -12.276 2.991 2.090 1.00 75.00 240 PRO A CA 1
ATOM 1900 C C . PRO A 1 240 ? -11.299 2.055 2.850 1.00 75.00 240 PRO A C 1
ATOM 1902 O O . PRO A 1 240 ? -10.835 1.038 2.317 1.00 75.00 240 PRO A O 1
ATOM 1905 N N . ARG A 1 241 ? -10.964 2.378 4.111 1.00 80.50 241 ARG A N 1
ATOM 1906 C CA . ARG A 1 241 ? -10.097 1.582 4.995 1.00 80.50 241 ARG A CA 1
ATOM 1907 C C . ARG A 1 241 ? -10.406 1.728 6.493 1.00 80.50 241 ARG A C 1
ATOM 1909 O O . ARG A 1 241 ? -10.932 2.730 6.959 1.00 80.50 241 ARG A O 1
ATOM 1916 N N . LEU A 1 242 ? -9.959 0.739 7.269 1.00 89.69 242 LEU A N 1
ATOM 1917 C CA . LEU A 1 242 ? -9.941 0.735 8.737 1.00 89.69 242 LEU A CA 1
ATOM 1918 C C . LEU A 1 242 ? -8.509 0.534 9.241 1.00 89.69 242 LEU A C 1
ATOM 1920 O O . LEU A 1 242 ? -7.907 -0.515 8.999 1.00 89.69 242 LEU A O 1
ATOM 1924 N N . ILE A 1 243 ? -7.955 1.508 9.959 1.00 90.94 243 ILE A N 1
ATOM 1925 C CA . ILE A 1 243 ? -6.558 1.496 10.425 1.00 90.94 243 ILE A CA 1
ATOM 1926 C C . ILE A 1 243 ? -6.515 1.028 11.884 1.00 90.94 243 ILE A C 1
ATOM 1928 O O . ILE A 1 243 ? -7.372 1.406 12.683 1.00 90.94 243 ILE A O 1
ATOM 1932 N N . TYR A 1 244 ? -5.515 0.230 12.275 1.00 94.75 244 TYR A N 1
ATOM 1933 C CA . TYR A 1 244 ? -5.270 -0.082 13.689 1.00 94.75 244 TYR A CA 1
ATOM 1934 C C . TYR A 1 244 ? -3.815 0.175 14.105 1.00 94.75 244 TYR A C 1
ATOM 1936 O O . TYR A 1 244 ? -2.860 -0.417 13.585 1.00 94.75 244 TYR A O 1
ATOM 1944 N N . VAL A 1 245 ? -3.650 1.055 15.094 1.00 90.56 245 VAL A N 1
ATOM 1945 C CA . VAL A 1 245 ? -2.356 1.547 15.585 1.00 90.56 245 VAL A CA 1
ATOM 1946 C C . VAL A 1 245 ? -2.062 1.044 17.002 1.00 90.56 245 VAL A C 1
ATOM 1948 O O . VAL A 1 245 ? -2.955 0.727 17.790 1.00 90.56 245 VAL A O 1
ATOM 1951 N N . ASP A 1 246 ? -0.782 0.922 17.325 1.00 90.19 246 ASP A N 1
ATOM 1952 C CA . ASP A 1 246 ? -0.270 0.667 18.668 1.00 90.19 246 ASP A CA 1
ATOM 1953 C C . ASP A 1 246 ? -0.026 2.026 19.327 1.00 90.19 246 ASP A C 1
ATOM 1955 O O . ASP A 1 246 ? 0.925 2.718 18.970 1.00 90.19 246 ASP A O 1
ATOM 1959 N N . GLN A 1 247 ? -0.952 2.428 20.202 1.00 87.44 247 GLN A N 1
ATOM 1960 C CA . GLN A 1 247 ? -1.026 3.774 20.781 1.00 87.44 247 GLN A CA 1
ATOM 1961 C C . GLN A 1 247 ? 0.150 4.085 21.717 1.00 87.44 247 GLN A C 1
ATOM 1963 O O . GLN A 1 247 ? 0.625 5.212 21.739 1.00 87.44 247 GLN A O 1
ATOM 1968 N N . GLU A 1 248 ? 0.658 3.088 22.443 1.00 87.06 248 GLU A N 1
ATOM 1969 C CA . GLU A 1 248 ? 1.822 3.241 23.330 1.00 87.06 248 GLU A CA 1
ATOM 1970 C C . GLU A 1 248 ? 3.109 3.501 22.537 1.00 87.06 248 GLU A C 1
ATOM 1972 O O . GLU A 1 248 ? 4.007 4.193 23.006 1.00 87.06 248 GLU A O 1
ATOM 1977 N N . LYS A 1 249 ? 3.205 2.941 21.324 1.00 83.88 249 LYS A N 1
ATOM 1978 C CA . LYS A 1 249 ? 4.396 3.037 20.465 1.00 83.88 249 LYS A CA 1
ATOM 1979 C C . LYS A 1 249 ? 4.230 3.981 19.277 1.00 83.88 249 LYS A C 1
ATOM 1981 O O . LYS A 1 249 ? 5.139 4.051 18.460 1.00 83.88 249 LYS A O 1
ATOM 1986 N N . MET A 1 250 ? 3.066 4.616 19.131 1.00 82.62 250 MET A N 1
ATOM 1987 C CA . MET A 1 250 ? 2.664 5.422 17.971 1.00 82.62 250 MET A CA 1
ATOM 1988 C C . MET A 1 250 ? 3.046 4.792 16.616 1.00 82.62 250 MET A C 1
ATOM 1990 O O . MET A 1 250 ? 3.567 5.455 15.725 1.00 82.62 250 MET A O 1
ATOM 1994 N N . THR A 1 251 ? 2.779 3.488 16.435 1.00 77.69 251 THR A N 1
ATOM 1995 C CA . THR A 1 251 ? 3.023 2.798 15.149 1.00 77.69 251 THR A CA 1
ATOM 1996 C C . THR A 1 251 ? 1.769 2.151 14.576 1.00 77.69 251 THR A C 1
ATOM 1998 O O . THR A 1 251 ? 1.052 1.431 15.271 1.00 77.69 251 THR A O 1
ATOM 2001 N N . GLN A 1 252 ? 1.549 2.298 13.269 1.00 83.25 252 GLN A N 1
ATOM 2002 C CA . GLN A 1 252 ? 0.561 1.506 12.533 1.00 83.25 252 GLN A CA 1
ATOM 2003 C C . GLN A 1 252 ? 0.935 0.018 12.587 1.00 83.25 252 GLN A C 1
ATOM 2005 O O . GLN A 1 252 ? 2.098 -0.367 12.401 1.00 83.25 252 GLN A O 1
ATOM 2010 N N . LYS A 1 253 ? -0.037 -0.845 12.919 1.00 89.06 253 LYS A N 1
ATOM 2011 C CA . LYS A 1 253 ? 0.151 -2.311 12.928 1.00 89.06 253 LYS A CA 1
ATOM 2012 C C . LYS A 1 253 ? -0.577 -3.013 11.784 1.00 89.06 253 LYS A C 1
ATOM 2014 O O . LYS A 1 253 ? -0.423 -4.223 11.636 1.00 89.06 253 LYS A O 1
ATOM 2019 N N . GLY A 1 254 ? -1.321 -2.254 10.990 1.00 81.44 254 GLY A N 1
ATOM 2020 C CA . GLY A 1 254 ? -1.937 -2.662 9.740 1.00 81.44 254 GLY A CA 1
ATOM 2021 C C . GLY A 1 254 ? -3.214 -1.874 9.477 1.00 81.44 254 GLY A C 1
ATOM 2022 O O . GLY A 1 254 ? -3.664 -1.088 10.312 1.00 81.44 254 GLY A O 1
ATOM 2023 N N . GLU A 1 255 ? -3.804 -2.139 8.323 1.00 86.94 255 GLU A N 1
ATOM 2024 C CA . GLU A 1 255 ? -5.122 -1.650 7.935 1.00 86.94 255 GLU A CA 1
ATOM 2025 C C . GLU A 1 255 ? -5.971 -2.790 7.352 1.00 86.94 255 GLU A C 1
ATOM 2027 O O . GLU A 1 255 ? -5.518 -3.938 7.227 1.00 86.94 255 GLU A O 1
ATOM 2032 N N . ILE A 1 256 ? -7.230 -2.481 7.064 1.00 85.19 256 ILE A N 1
ATOM 2033 C CA . ILE A 1 256 ? -8.195 -3.337 6.380 1.00 85.19 256 ILE A CA 1
ATOM 2034 C C . ILE A 1 256 ? -8.827 -2.478 5.291 1.00 85.19 256 ILE A C 1
ATOM 2036 O O . ILE A 1 256 ? -9.510 -1.516 5.622 1.00 85.19 256 ILE A O 1
ATOM 2040 N N . TYR A 1 257 ? -8.593 -2.794 4.022 1.00 80.50 257 TYR A N 1
ATOM 2041 C CA . TYR A 1 257 ? -9.286 -2.129 2.916 1.00 80.50 257 TYR A CA 1
ATOM 2042 C C . TYR A 1 257 ? -10.707 -2.675 2.775 1.00 80.50 257 TYR A C 1
ATOM 2044 O O . TYR A 1 257 ? -10.947 -3.856 3.050 1.00 80.50 257 TYR A O 1
ATOM 2052 N N . TRP A 1 258 ? -11.636 -1.830 2.332 1.00 78.94 258 TRP A N 1
ATOM 2053 C CA . TRP A 1 258 ? -12.991 -2.263 2.002 1.00 78.94 258 TRP A CA 1
ATOM 2054 C C . TRP A 1 258 ? -13.027 -3.190 0.779 1.00 78.94 258 TRP A C 1
ATOM 2056 O O . TRP A 1 258 ? -12.077 -3.305 0.003 1.00 78.94 258 TRP A O 1
ATOM 2066 N N . SER A 1 259 ? -14.151 -3.885 0.629 1.00 73.38 259 SER A N 1
ATOM 2067 C CA . SER A 1 259 ? -14.455 -4.765 -0.494 1.00 73.38 259 SER A CA 1
ATOM 2068 C C . SER A 1 259 ? -15.968 -4.946 -0.569 1.00 73.38 259 SER A C 1
ATOM 2070 O O . SER A 1 259 ? -16.611 -5.047 0.472 1.00 73.38 259 SER A O 1
ATOM 2072 N N . SER A 1 260 ? -16.528 -5.106 -1.769 1.00 72.44 260 SER A N 1
ATOM 2073 C CA . SER A 1 260 ? -17.943 -5.468 -1.966 1.00 72.44 260 SER A CA 1
ATOM 2074 C C . SER A 1 260 ? -18.337 -6.824 -1.355 1.00 72.44 260 SER A C 1
ATOM 2076 O O . SER A 1 260 ? -19.516 -7.138 -1.251 1.00 72.44 260 SER A O 1
ATOM 2078 N N . ARG A 1 261 ? -17.356 -7.633 -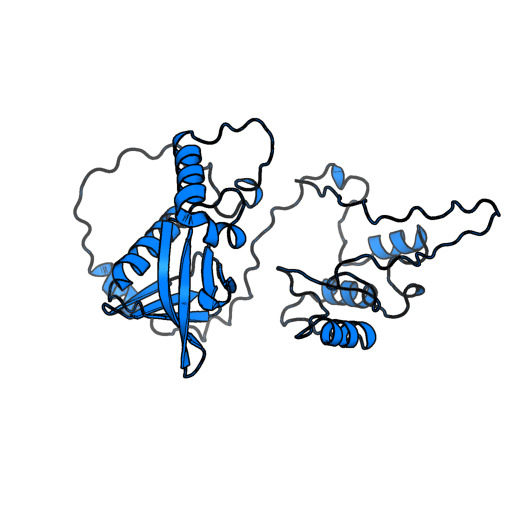0.930 1.00 71.25 261 ARG A N 1
ATOM 2079 C CA . ARG A 1 261 ? -17.539 -8.894 -0.190 1.00 71.25 261 ARG A CA 1
ATOM 2080 C C . ARG A 1 261 ? -17.084 -8.799 1.276 1.00 71.25 261 ARG A C 1
ATOM 2082 O O . ARG A 1 261 ? -16.773 -9.819 1.890 1.00 71.25 261 ARG A O 1
ATOM 2089 N N . MET A 1 262 ? -16.959 -7.589 1.826 1.00 79.56 262 MET A N 1
ATOM 2090 C CA . MET A 1 262 ? -16.687 -7.384 3.249 1.00 79.56 262 MET A CA 1
ATOM 2091 C C . MET A 1 262 ? -17.991 -7.404 4.053 1.00 79.56 262 MET A C 1
ATOM 2093 O O . MET A 1 262 ? -18.949 -6.726 3.703 1.00 79.56 262 MET A O 1
ATOM 2097 N N . VAL A 1 263 ? -18.000 -8.145 5.161 1.00 81.50 263 VAL A N 1
ATOM 2098 C CA . VAL A 1 263 ? -19.141 -8.236 6.087 1.00 81.50 263 VAL A CA 1
ATOM 2099 C C . VAL A 1 263 ? -18.672 -7.886 7.495 1.00 81.50 263 VAL A C 1
ATOM 2101 O O . VAL A 1 263 ? -17.618 -8.356 7.932 1.00 81.50 263 VAL A O 1
ATOM 2104 N N . VAL A 1 264 ? -19.451 -7.088 8.226 1.00 87.81 264 VAL A N 1
ATOM 2105 C CA . VAL A 1 264 ? -19.198 -6.799 9.644 1.00 87.81 264 VAL A CA 1
ATOM 2106 C C . VAL A 1 264 ? -20.273 -7.454 10.498 1.00 87.81 264 VAL A C 1
ATOM 2108 O O . VAL A 1 264 ? -21.459 -7.169 10.352 1.00 87.81 264 VAL A O 1
ATOM 2111 N N . GLU A 1 265 ? -19.852 -8.331 11.403 1.00 86.25 265 GLU A N 1
ATOM 2112 C CA . GLU A 1 265 ? -20.741 -9.112 12.255 1.00 86.25 265 GLU A CA 1
ATOM 2113 C C . GLU A 1 265 ? -20.644 -8.654 13.716 1.00 86.25 265 GLU A C 1
ATOM 2115 O O . GLU A 1 265 ? -19.570 -8.682 14.322 1.00 86.25 265 GLU A O 1
ATOM 2120 N N . LEU A 1 266 ? -21.776 -8.287 14.319 1.00 91.12 266 LEU A N 1
ATOM 2121 C CA . LEU A 1 266 ? -21.879 -8.085 15.763 1.00 91.12 266 LEU A CA 1
ATOM 2122 C C . LEU A 1 266 ? -22.122 -9.437 16.450 1.00 91.12 266 LEU A C 1
ATOM 2124 O O . LEU A 1 266 ? -23.174 -10.041 16.257 1.00 91.12 266 LEU A O 1
ATOM 2128 N N . LYS A 1 267 ? -21.186 -9.904 17.285 1.00 90.25 267 LYS A N 1
ATOM 2129 C CA . LYS A 1 267 ? -21.363 -11.140 18.071 1.00 90.25 267 LYS A CA 1
ATOM 2130 C C . LYS A 1 267 ? -22.031 -10.895 19.422 1.00 90.25 267 LYS A C 1
ATOM 2132 O O . LYS A 1 267 ? -22.784 -11.741 19.886 1.00 90.25 267 LYS A O 1
ATOM 2137 N N . ASN A 1 268 ? -21.727 -9.775 20.078 1.00 88.06 268 ASN A N 1
ATOM 2138 C CA . ASN A 1 268 ? -22.385 -9.297 21.301 1.00 88.06 268 ASN A CA 1
ATOM 2139 C C . ASN A 1 268 ? -21.953 -7.846 21.593 1.00 88.06 268 ASN A C 1
ATOM 2141 O O . ASN A 1 268 ? -21.203 -7.253 20.823 1.00 88.06 268 ASN A O 1
ATOM 2145 N N . LYS A 1 269 ? -22.380 -7.280 22.732 1.00 90.69 269 LYS A N 1
ATOM 2146 C CA . LYS A 1 269 ? -22.065 -5.896 23.145 1.00 90.69 269 LYS A CA 1
ATOM 2147 C C . LYS A 1 269 ? -20.565 -5.548 23.096 1.00 90.69 269 LYS A C 1
ATOM 2149 O O . LYS A 1 269 ? -20.228 -4.409 22.791 1.00 90.69 269 LYS A O 1
ATOM 2154 N N . LYS A 1 270 ? -19.663 -6.503 23.371 1.00 92.38 270 LYS A N 1
ATOM 2155 C CA . LYS A 1 270 ? -18.204 -6.293 23.308 1.00 92.38 270 LYS A CA 1
ATOM 2156 C C . LYS A 1 270 ? -17.579 -6.765 21.997 1.00 92.38 270 LYS A C 1
ATOM 2158 O O . LYS A 1 270 ? -16.689 -6.096 21.489 1.00 92.38 270 LYS A O 1
ATOM 2163 N N . HIS A 1 271 ? -17.999 -7.897 21.444 1.00 92.75 271 HIS A N 1
ATOM 2164 C CA . HIS A 1 271 ? -17.294 -8.529 20.326 1.00 92.75 271 HIS A CA 1
ATOM 2165 C C . HIS A 1 271 ? -17.950 -8.256 18.968 1.00 92.75 271 HIS A C 1
ATOM 2167 O O . HIS A 1 271 ? -19.138 -8.519 18.777 1.00 92.75 271 HIS A O 1
ATOM 2173 N N . PHE A 1 272 ? -17.140 -7.812 18.004 1.00 95.00 272 PHE A N 1
ATOM 2174 C CA . PHE A 1 272 ? -17.520 -7.687 16.597 1.00 95.00 272 PHE A CA 1
ATOM 2175 C C . PHE A 1 272 ? -16.392 -8.169 15.683 1.00 95.00 272 PHE A C 1
ATOM 2177 O O . PHE A 1 272 ? -15.206 -8.019 15.997 1.00 95.00 272 PHE A O 1
ATOM 2184 N N . PHE A 1 273 ? -16.750 -8.786 14.562 1.00 95.19 273 PHE A N 1
ATOM 2185 C CA . PHE A 1 273 ? -15.814 -9.358 13.599 1.00 95.19 273 PHE A CA 1
ATOM 2186 C C . PHE A 1 273 ? -15.925 -8.622 12.259 1.00 95.19 273 PHE A C 1
ATOM 2188 O O . PHE A 1 273 ? -17.013 -8.250 11.829 1.00 95.19 273 PHE A O 1
ATOM 2195 N N . VAL A 1 274 ? -14.791 -8.419 11.590 1.00 91.81 274 VAL A N 1
ATOM 2196 C CA . VAL A 1 274 ? -14.717 -7.885 10.223 1.00 91.81 274 VAL A CA 1
ATOM 2197 C C . VAL A 1 274 ? -14.222 -8.999 9.308 1.00 91.81 274 VAL A C 1
ATOM 2199 O O . VAL A 1 274 ? -13.074 -9.435 9.414 1.00 91.81 274 VAL A O 1
ATOM 2202 N N . HIS A 1 275 ? -15.088 -9.479 8.427 1.00 85.94 275 HIS A N 1
ATOM 2203 C CA . HIS A 1 275 ? -14.805 -10.534 7.463 1.00 85.94 275 HIS A CA 1
ATOM 2204 C C . HIS A 1 275 ? -14.414 -9.903 6.130 1.00 85.94 275 HIS A C 1
ATOM 2206 O O . HIS A 1 275 ? -15.192 -9.147 5.557 1.00 85.94 275 HIS A O 1
ATOM 2212 N N . THR A 1 276 ? -13.224 -10.218 5.623 1.00 83.00 276 THR A N 1
ATOM 2213 C CA . THR A 1 276 ? -12.804 -9.875 4.258 1.00 83.00 276 THR A CA 1
ATOM 2214 C C . THR A 1 276 ? -12.522 -11.152 3.463 1.00 83.00 276 THR A C 1
ATOM 2216 O O . THR A 1 276 ? -12.206 -12.177 4.077 1.00 83.00 276 THR A O 1
ATOM 2219 N N . PRO A 1 277 ? -12.522 -11.111 2.114 1.00 76.75 277 PRO A N 1
ATOM 2220 C CA . PRO A 1 277 ? -12.284 -12.291 1.269 1.00 76.75 277 PRO A CA 1
ATOM 2221 C C . PRO A 1 277 ? -10.976 -13.053 1.521 1.00 76.75 277 PRO A C 1
ATOM 2223 O O . PRO A 1 277 ? -10.821 -14.170 1.045 1.00 76.75 277 PRO A O 1
ATOM 2226 N N . ARG A 1 278 ? -10.014 -12.452 2.235 1.00 72.56 278 ARG A N 1
ATOM 2227 C CA . ARG A 1 278 ? -8.736 -13.083 2.597 1.00 72.56 278 ARG A CA 1
ATOM 2228 C C . ARG A 1 278 ? -8.624 -13.429 4.085 1.00 72.56 278 ARG A C 1
ATOM 2230 O O . ARG A 1 278 ? -7.698 -14.150 4.451 1.00 72.56 278 ARG A O 1
ATOM 2237 N N . LYS A 1 279 ? -9.458 -12.851 4.966 1.00 83.69 279 LYS A N 1
ATOM 2238 C CA . LYS A 1 279 ? -9.262 -12.933 6.424 1.00 83.69 279 LYS A CA 1
ATOM 2239 C C . LYS A 1 279 ? -10.442 -12.420 7.255 1.00 83.69 279 LYS A C 1
ATOM 2241 O O . LYS A 1 279 ? -10.932 -11.319 7.037 1.00 83.69 279 LYS A O 1
ATOM 2246 N N . THR A 1 280 ? -10.763 -13.135 8.336 1.00 87.31 280 THR A N 1
ATOM 2247 C CA . THR A 1 280 ? -11.564 -12.585 9.447 1.00 87.31 280 THR A CA 1
ATOM 2248 C C . THR A 1 280 ? -10.672 -11.872 10.473 1.00 87.31 280 THR A C 1
ATOM 2250 O O . THR A 1 280 ? -9.631 -12.385 10.896 1.00 87.31 280 THR A O 1
ATOM 2253 N N . TYR A 1 281 ? -11.088 -10.680 10.896 1.00 92.62 281 TYR A N 1
ATOM 2254 C CA . TYR A 1 281 ? -10.459 -9.861 11.925 1.00 92.62 281 TYR A CA 1
ATOM 2255 C C . TYR A 1 281 ? -11.374 -9.811 13.150 1.00 92.62 281 TYR A C 1
ATOM 2257 O O . TYR A 1 281 ? -12.453 -9.231 13.107 1.00 92.62 281 TYR A O 1
ATOM 2265 N N . TYR A 1 282 ? -10.922 -10.410 14.249 1.00 94.38 282 TYR A N 1
ATOM 2266 C CA . TYR A 1 282 ? -11.669 -10.457 15.505 1.00 94.38 282 TYR A CA 1
ATOM 2267 C C . TYR A 1 282 ? -11.310 -9.254 16.386 1.00 94.38 282 TYR A C 1
ATOM 2269 O O . TYR A 1 282 ? -10.126 -9.061 16.709 1.00 94.38 282 TYR A O 1
ATOM 2277 N N . PHE A 1 283 ? -12.325 -8.481 16.773 1.00 96.12 283 PHE A N 1
ATOM 2278 C CA . PHE A 1 283 ? -12.214 -7.311 17.635 1.00 96.12 283 PHE A CA 1
ATOM 2279 C C . PHE A 1 283 ? -13.112 -7.425 18.876 1.00 96.12 283 PHE A C 1
ATOM 2281 O O . PHE A 1 283 ? -14.102 -8.160 18.918 1.00 96.12 283 PHE A O 1
ATOM 2288 N N . GLU A 1 284 ? -12.730 -6.676 19.899 1.00 96.12 284 GLU A N 1
ATOM 2289 C CA . GLU A 1 284 ? -13.427 -6.529 21.170 1.00 96.12 284 GLU A CA 1
ATOM 2290 C C . GLU A 1 284 ? -13.355 -5.051 21.574 1.00 96.12 284 GLU A C 1
ATOM 2292 O O . GLU A 1 284 ? -12.264 -4.500 21.721 1.00 96.12 284 GLU A O 1
ATOM 2297 N N . ASP A 1 285 ? -14.503 -4.401 21.734 1.00 95.50 285 ASP A N 1
ATOM 2298 C CA . ASP A 1 285 ? -14.621 -3.075 22.333 1.00 95.50 285 ASP A CA 1
ATOM 2299 C C . ASP A 1 285 ? -14.688 -3.236 23.867 1.00 95.50 285 ASP A C 1
ATOM 2301 O O . ASP A 1 285 ? -15.675 -3.784 24.378 1.00 95.50 285 ASP A O 1
ATOM 2305 N N . PRO A 1 286 ? -13.672 -2.782 24.630 1.00 93.81 286 PRO A N 1
ATOM 2306 C CA . PRO A 1 286 ? -13.655 -2.935 26.084 1.00 93.81 286 PRO A CA 1
ATOM 2307 C C . PRO A 1 286 ? -14.817 -2.196 26.766 1.00 93.81 286 PRO A C 1
ATOM 2309 O O . PRO A 1 286 ? -15.254 -2.621 27.837 1.00 93.81 286 PRO A O 1
ATOM 2312 N N . ASN A 1 287 ? -15.354 -1.148 26.127 1.00 93.25 287 ASN A N 1
ATOM 2313 C CA . ASN A 1 287 ? -16.441 -0.312 26.639 1.00 93.25 287 ASN A CA 1
ATOM 2314 C C . ASN A 1 287 ? -17.831 -0.933 26.409 1.00 93.25 287 ASN A C 1
ATOM 2316 O O . ASN A 1 287 ? -18.821 -0.422 26.923 1.00 93.25 287 ASN A O 1
ATOM 2320 N N . GLY A 1 288 ? -17.935 -2.018 25.632 1.00 90.31 288 GLY A N 1
ATOM 2321 C CA . GLY A 1 288 ? -19.222 -2.652 25.327 1.00 90.31 288 GLY A CA 1
ATOM 2322 C C . GLY A 1 288 ? -20.097 -1.890 24.324 1.00 90.31 288 GLY A C 1
ATOM 2323 O O . GLY A 1 288 ? -21.310 -2.100 24.305 1.00 90.31 288 GLY A O 1
ATOM 2324 N N . THR A 1 289 ? -19.502 -1.032 23.487 1.00 93.25 289 THR A N 1
ATOM 2325 C CA . THR A 1 289 ? -20.184 -0.260 22.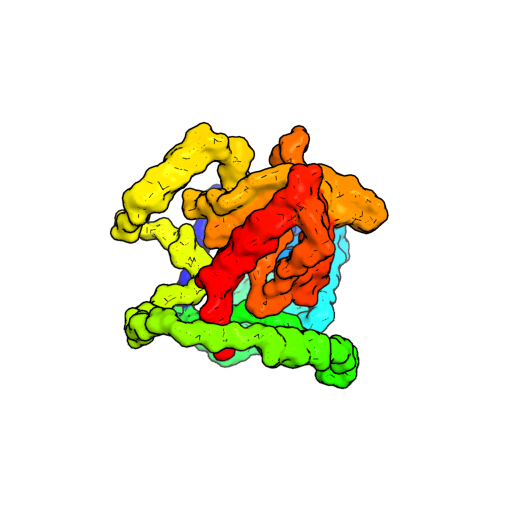428 1.00 93.25 289 THR A CA 1
ATOM 2326 C C . THR A 1 289 ? -19.850 -0.764 21.015 1.00 93.25 289 THR A C 1
ATOM 2328 O O . THR A 1 289 ? -19.803 0.003 20.047 1.00 93.25 289 THR A O 1
ATOM 2331 N N . ALA A 1 290 ? -19.665 -2.083 20.868 1.00 91.88 290 ALA A N 1
ATOM 2332 C CA . ALA A 1 290 ? -19.332 -2.721 19.592 1.00 91.88 290 ALA A CA 1
ATOM 2333 C C . ALA A 1 290 ? -20.393 -2.500 18.498 1.00 91.88 290 ALA A C 1
ATOM 2335 O O . ALA A 1 290 ? -20.048 -2.431 17.321 1.00 91.88 290 ALA A O 1
ATOM 2336 N N . SER A 1 291 ? -21.666 -2.323 18.864 1.00 91.44 291 SER A N 1
ATOM 2337 C CA . SER A 1 291 ? -22.740 -1.993 17.917 1.00 91.44 291 SER A CA 1
ATOM 2338 C C . SER A 1 291 ? -22.494 -0.675 17.174 1.00 91.44 291 SER A C 1
ATOM 2340 O O . SER A 1 291 ? -22.708 -0.626 15.970 1.00 91.44 291 SER A O 1
ATOM 2342 N N . ASP A 1 292 ? -21.962 0.364 17.827 1.00 93.56 292 ASP A N 1
ATOM 2343 C CA . ASP A 1 292 ? -21.608 1.622 17.149 1.00 93.56 292 ASP A CA 1
ATOM 2344 C C . ASP A 1 292 ? -20.409 1.451 16.193 1.00 93.56 292 ASP A C 1
ATOM 2346 O O . ASP A 1 292 ? -20.284 2.200 15.229 1.00 93.56 292 ASP A O 1
ATOM 2350 N N . TRP A 1 293 ? -19.538 0.452 16.408 1.00 94.81 293 TRP A N 1
ATOM 2351 C CA . TRP A 1 293 ? -18.481 0.130 15.438 1.00 94.81 293 TRP A CA 1
ATOM 2352 C C . TRP A 1 293 ? -19.073 -0.548 14.205 1.00 94.81 293 TRP A C 1
ATOM 2354 O O . TRP A 1 293 ? -18.785 -0.128 13.088 1.00 94.81 293 TRP A O 1
ATOM 2364 N N . VAL A 1 294 ? -19.930 -1.554 14.400 1.00 91.31 294 VAL A N 1
ATOM 2365 C CA . VAL A 1 294 ? -20.606 -2.255 13.297 1.00 91.31 294 VAL A CA 1
ATOM 2366 C C . VAL A 1 294 ? -21.473 -1.290 12.489 1.00 91.31 294 VAL A C 1
ATOM 2368 O O . VAL A 1 294 ? -21.334 -1.235 11.272 1.00 91.31 294 VAL A O 1
ATOM 2371 N N . ASN A 1 295 ? -22.288 -0.465 13.151 1.00 89.50 295 ASN A N 1
ATOM 2372 C CA . ASN A 1 295 ? -23.167 0.499 12.490 1.00 89.50 295 ASN A CA 1
ATOM 2373 C C . ASN A 1 295 ? -22.381 1.522 11.658 1.00 89.50 295 ASN A C 1
ATOM 2375 O O . ASN A 1 295 ? -22.731 1.756 10.505 1.00 89.50 295 ASN A O 1
ATOM 2379 N N . LYS A 1 296 ? -21.299 2.104 12.199 1.00 91.88 296 LYS A N 1
ATOM 2380 C CA . LYS A 1 296 ? -20.499 3.100 11.466 1.00 91.88 296 LYS A CA 1
ATOM 2381 C C . LYS A 1 296 ? -19.685 2.494 10.328 1.00 91.88 296 LYS A C 1
ATOM 2383 O O . LYS A 1 296 ? -19.626 3.098 9.265 1.00 91.88 296 LYS A O 1
ATOM 2388 N N . ILE A 1 297 ? -19.101 1.305 10.502 1.00 89.50 297 ILE A N 1
ATOM 2389 C CA . ILE A 1 297 ? -18.405 0.634 9.392 1.00 89.50 297 ILE A CA 1
ATOM 2390 C C . ILE A 1 297 ? -19.413 0.262 8.294 1.00 89.50 297 ILE A C 1
ATOM 2392 O O . ILE A 1 297 ? -19.141 0.507 7.123 1.00 89.50 297 ILE A O 1
ATOM 2396 N N . ASN A 1 298 ? -20.596 -0.249 8.652 1.00 86.88 298 ASN A N 1
ATOM 2397 C CA . ASN A 1 298 ? -21.643 -0.570 7.680 1.00 86.88 298 ASN A CA 1
ATOM 2398 C C . ASN A 1 298 ? -22.177 0.676 6.959 1.00 86.88 298 ASN A C 1
ATOM 2400 O O . ASN A 1 298 ? -22.407 0.601 5.759 1.00 86.88 298 ASN A O 1
ATOM 2404 N N . ALA A 1 299 ? -22.312 1.824 7.632 1.00 84.50 299 ALA A N 1
ATOM 2405 C CA . ALA A 1 299 ? -22.693 3.079 6.980 1.00 84.50 299 ALA A CA 1
ATOM 2406 C C . ALA A 1 299 ? -21.686 3.489 5.887 1.00 84.50 299 ALA A C 1
ATOM 2408 O O . ALA A 1 299 ? -22.091 3.756 4.759 1.00 84.50 299 ALA A O 1
ATOM 2409 N N . VAL A 1 300 ? -20.379 3.442 6.180 1.00 84.31 300 VAL A N 1
ATOM 2410 C CA . VAL A 1 300 ? -19.327 3.744 5.188 1.00 84.31 300 VAL A CA 1
ATOM 2411 C C . VAL A 1 300 ? -19.285 2.690 4.074 1.00 84.31 300 VAL A C 1
ATOM 2413 O O . VAL A 1 300 ? -19.076 3.035 2.912 1.00 84.31 300 VAL A O 1
ATOM 2416 N N . LEU A 1 301 ? -19.518 1.408 4.382 1.00 76.56 301 LEU A N 1
ATOM 2417 C CA . LEU A 1 301 ? -19.645 0.365 3.357 1.00 76.56 301 LEU A CA 1
ATOM 2418 C C . LEU A 1 301 ? -20.860 0.605 2.447 1.00 76.56 301 LEU A C 1
ATOM 2420 O O . LEU A 1 301 ? -20.736 0.442 1.241 1.00 76.56 301 LEU A O 1
ATOM 2424 N N . ILE A 1 302 ? -22.006 1.035 2.977 1.00 76.75 302 ILE A N 1
ATOM 2425 C CA . ILE A 1 302 ? -23.189 1.363 2.166 1.00 76.75 302 ILE A CA 1
ATOM 2426 C C . ILE A 1 302 ? -22.918 2.603 1.301 1.00 76.75 302 ILE A C 1
ATOM 2428 O O . ILE A 1 302 ? -23.200 2.571 0.108 1.00 76.75 302 ILE A O 1
ATOM 2432 N N . GLU A 1 303 ? -22.282 3.645 1.840 1.00 73.62 303 GLU A N 1
ATOM 2433 C CA . GLU A 1 303 ? -21.886 4.839 1.072 1.00 73.62 303 GLU A CA 1
ATOM 2434 C C . GLU A 1 303 ? -20.911 4.518 -0.081 1.00 73.62 303 GLU A C 1
ATOM 2436 O O . GLU A 1 303 ? -20.958 5.159 -1.127 1.00 73.62 303 GLU A O 1
ATOM 2441 N N . ASN A 1 304 ? -20.058 3.496 0.077 1.00 66.06 304 ASN A N 1
ATOM 2442 C CA . ASN A 1 304 ? -19.052 3.102 -0.919 1.00 66.06 304 ASN A CA 1
ATOM 2443 C C . ASN A 1 304 ? -19.448 1.892 -1.799 1.00 66.06 304 ASN A C 1
ATOM 2445 O O . ASN A 1 304 ? -18.738 1.597 -2.756 1.00 66.06 304 ASN A O 1
ATOM 2449 N N . TYR A 1 305 ? -20.522 1.153 -1.492 1.00 64.75 305 TYR A N 1
ATOM 2450 C CA . TYR A 1 305 ? -20.887 -0.086 -2.211 1.00 64.75 305 TYR A CA 1
ATOM 2451 C C . TYR A 1 305 ? -22.398 -0.322 -2.380 1.00 64.75 305 TYR A C 1
ATOM 2453 O O . TYR A 1 305 ? -22.784 -1.279 -3.052 1.00 64.75 305 TYR A O 1
ATOM 2461 N N . GLY A 1 306 ? -23.261 0.526 -1.814 1.00 50.72 306 GLY A N 1
ATOM 2462 C CA . GLY A 1 306 ? -24.725 0.377 -1.770 1.00 50.72 306 GLY A CA 1
ATOM 2463 C C . GLY A 1 306 ? -25.467 0.609 -3.093 1.00 50.72 306 GLY A C 1
ATOM 2464 O O . GLY A 1 306 ? -26.582 1.116 -3.074 1.00 50.72 306 GLY A O 1
ATOM 2465 N N . GLY A 1 307 ? -24.849 0.267 -4.227 1.00 41.03 307 GLY A N 1
ATOM 2466 C CA . GLY A 1 307 ? -25.439 0.310 -5.571 1.00 41.03 307 GLY A CA 1
ATOM 2467 C C . GLY A 1 307 ? -25.645 -1.067 -6.217 1.00 41.03 307 GLY A C 1
ATOM 2468 O O . GLY A 1 307 ? -26.008 -1.133 -7.385 1.00 41.03 307 GLY A O 1
ATOM 2469 N N . MET A 1 308 ? -25.388 -2.160 -5.488 1.00 35.66 308 MET A N 1
ATOM 2470 C CA . MET A 1 308 ? -25.702 -3.532 -5.909 1.00 35.66 308 MET A CA 1
ATOM 2471 C C . MET A 1 308 ? -26.682 -4.163 -4.913 1.00 35.66 308 MET A C 1
ATOM 2473 O O . MET A 1 308 ? -26.268 -4.764 -3.919 1.00 35.66 308 MET A O 1
ATOM 2477 N N . LEU A 1 309 ? -27.970 -3.984 -5.208 1.00 30.12 309 LEU A N 1
ATOM 2478 C CA . LEU A 1 309 ? -29.108 -4.752 -4.698 1.00 30.12 309 LEU A CA 1
ATOM 2479 C C . LEU A 1 309 ? -29.724 -5.515 -5.878 1.00 30.12 309 LEU A C 1
ATOM 2481 O O . LEU A 1 309 ? -29.764 -4.910 -6.974 1.00 30.12 309 LEU A O 1
#